Protein AF-A0A2A3GPZ2-F1 (afdb_monomer)

Solvent-accessible surface area (backbone atoms only — not comparable to full-atom values): 14505 Å² total; per-residue (Å²): 108,50,67,60,51,36,60,74,68,68,54,64,93,79,60,71,65,46,71,64,45,52,46,52,54,42,47,30,33,29,71,47,76,40,101,43,60,88,90,50,93,52,50,76,50,77,40,78,65,40,45,61,47,39,71,74,38,51,66,61,44,49,49,56,51,24,48,49,41,49,25,33,58,55,5,51,80,70,75,32,44,56,48,77,46,71,43,56,86,75,82,82,69,69,61,42,60,84,37,79,72,86,85,75,68,90,78,66,68,60,77,72,72,86,42,72,47,42,62,69,27,39,38,36,38,35,41,28,36,76,33,41,73,70,57,46,52,50,49,56,63,57,44,63,81,66,44,52,78,65,48,55,76,37,37,47,69,48,75,54,77,82,38,74,51,51,70,68,60,44,53,56,49,60,72,73,44,96,61,78,78,64,88,85,43,45,51,33,35,37,42,33,41,38,34,26,43,51,38,54,53,60,51,52,53,50,52,54,50,55,33,52,78,68,69,51,84,63,79,44,79,45,80,48,78,26,59,60,95,40,69,66,28,56,58,57,47,66,77,35,76,89,65,52,61,87,82,79,113

Sequence (249 aa):
MHTAFAKAMSFPSYFGRNLDAFNDVHSDVARFDYGSDPASSGTVLAIAGYDTLARMDRRTAGIVLDIFAVHARLAALYAHRMLCLVESTVTDYPAVGGRPVYFGSVWDLGPDPPAPFHDEDGVENVLQIYADEATASKYVAALHPVLPDTLAAFGRWQILNLVLASECTAALYAKHRPKSPPPGTRLWEIFIGLQGSGDRTVLGDQLVHVLSDAAMHFDQLITRFYTAGTEERTQALSHYPNLRNPDDR

Mean predicted aligned error: 14.85 Å

Secondary structure (DSSP, 8-state):
-HHHHHHHTT--TT--SSHHHHHHHHHHHHHTSSS--TTSS-EEEEES-THHHHHH-HHHHHHHHHHHHHHHHHHGGGT--EEEEE--S---PPPBTTBPPP---SS---SS---EE-TTSEEEEEEEEEE-HHHHHHHHHHHHHHSHHHHTTTEEEEEPPPEEPPHHHHHHHHHH-SSPPPTT-EEEEEEEEEEE-EEHHHHHHHHHHHHHHTT---SEEEEEEE-TT-HHHHHHHHT-GGGS-TT--

pLDDT: mean 82.37, std 11.85, range [40.56, 94.06]

Radius of gyration: 25.13 Å; Cα contacts (8 Å, |Δi|>4): 331; chains: 1; bounding box: 52×34×75 Å

Structure (mmCIF, N/CA/C/O backbone):
data_AF-A0A2A3GPZ2-F1
#
_entry.id   AF-A0A2A3GPZ2-F1
#
loop_
_atom_site.group_PDB
_atom_site.id
_atom_site.type_symbol
_atom_site.label_atom_id
_atom_site.label_alt_id
_atom_site.label_comp_id
_atom_site.label_asym_id
_atom_site.label_entity_id
_atom_site.label_seq_id
_atom_site.pdbx_PDB_ins_code
_atom_site.Cartn_x
_atom_site.Cartn_y
_atom_site.Cartn_z
_atom_site.occupancy
_atom_site.B_iso_or_equiv
_atom_site.auth_seq_id
_atom_site.auth_comp_id
_atom_site.auth_asym_id
_atom_site.auth_atom_id
_atom_site.pdbx_PDB_model_num
ATOM 1 N N . MET A 1 1 ? 18.496 -11.513 -28.629 1.00 52.06 1 MET A N 1
ATOM 2 C CA . MET A 1 1 ? 18.058 -10.336 -27.850 1.00 52.06 1 MET A CA 1
ATOM 3 C C . MET A 1 1 ? 16.650 -9.886 -28.250 1.00 52.06 1 MET A C 1
ATOM 5 O O . MET A 1 1 ? 15.735 -10.143 -27.482 1.00 52.06 1 MET A O 1
ATOM 9 N N . HIS A 1 2 ? 16.433 -9.327 -29.449 1.00 51.97 2 HIS A N 1
ATOM 10 C CA . HIS A 1 2 ? 15.115 -8.816 -29.873 1.00 51.97 2 HIS A CA 1
ATOM 11 C C . HIS A 1 2 ? 13.969 -9.844 -29.816 1.00 51.97 2 HIS A C 1
ATOM 13 O O . HIS A 1 2 ? 12.849 -9.478 -29.497 1.00 51.97 2 HIS A O 1
ATOM 19 N N . THR A 1 3 ? 14.238 -11.137 -30.030 1.00 52.38 3 THR A N 1
ATOM 20 C CA . THR A 1 3 ? 13.230 -12.209 -29.898 1.00 52.38 3 THR A CA 1
ATOM 21 C C . THR A 1 3 ? 12.804 -12.473 -28.449 1.00 52.38 3 THR A C 1
ATOM 23 O O . THR A 1 3 ? 11.637 -12.746 -28.198 1.00 52.38 3 THR A O 1
ATOM 26 N N . ALA A 1 4 ? 13.735 -12.398 -27.490 1.00 53.88 4 ALA A N 1
ATOM 27 C CA . ALA A 1 4 ? 13.429 -12.588 -26.070 1.00 53.88 4 ALA A CA 1
ATOM 28 C C . ALA A 1 4 ? 12.677 -11.374 -25.510 1.00 53.88 4 ALA A C 1
ATOM 30 O O . ALA A 1 4 ? 11.714 -11.535 -24.771 1.00 53.88 4 ALA A O 1
ATOM 31 N N . PHE A 1 5 ? 13.067 -10.176 -25.953 1.00 53.94 5 PHE A N 1
ATOM 32 C CA . PHE A 1 5 ? 12.413 -8.920 -25.600 1.00 53.94 5 PHE A CA 1
ATOM 33 C C . PHE A 1 5 ? 10.997 -8.817 -26.195 1.00 53.94 5 PHE A C 1
ATOM 35 O O . PHE A 1 5 ? 10.046 -8.565 -25.467 1.00 53.94 5 PHE A O 1
ATOM 42 N N . ALA A 1 6 ? 10.822 -9.127 -27.486 1.00 56.09 6 ALA A N 1
ATOM 43 C CA . ALA A 1 6 ? 9.505 -9.162 -28.131 1.00 56.09 6 ALA A CA 1
ATOM 44 C C . ALA A 1 6 ? 8.561 -10.193 -27.495 1.00 56.09 6 ALA A C 1
ATOM 46 O O . ALA A 1 6 ? 7.370 -9.936 -27.353 1.00 56.09 6 ALA A O 1
ATOM 47 N N . LYS A 1 7 ? 9.099 -11.344 -27.069 1.00 55.25 7 LYS A N 1
ATOM 48 C CA . LYS A 1 7 ? 8.337 -12.373 -26.354 1.00 55.25 7 LYS A CA 1
ATOM 49 C C . LYS A 1 7 ? 7.940 -11.924 -24.942 1.00 55.25 7 LYS A C 1
ATOM 51 O O . LYS A 1 7 ? 6.815 -12.188 -24.541 1.00 55.25 7 LYS A O 1
ATOM 56 N N . ALA A 1 8 ? 8.832 -11.251 -24.211 1.00 52.84 8 ALA A N 1
ATOM 57 C CA . ALA A 1 8 ? 8.538 -10.705 -22.883 1.00 52.84 8 ALA A CA 1
ATOM 58 C C . ALA A 1 8 ? 7.494 -9.574 -22.935 1.00 52.84 8 ALA A C 1
ATOM 60 O O . ALA A 1 8 ? 6.660 -9.466 -22.044 1.00 52.84 8 ALA A O 1
ATOM 61 N N . MET A 1 9 ? 7.501 -8.786 -24.013 1.00 52.09 9 MET A N 1
ATOM 62 C CA . MET A 1 9 ? 6.587 -7.661 -24.238 1.00 52.09 9 MET A CA 1
ATOM 63 C C . MET A 1 9 ? 5.293 -8.034 -24.983 1.00 52.09 9 MET A C 1
ATOM 65 O O . MET A 1 9 ? 4.498 -7.156 -25.298 1.00 52.09 9 MET A O 1
ATOM 69 N N . SER A 1 10 ? 5.074 -9.321 -25.284 1.00 53.22 10 SER A N 1
ATOM 70 C CA . SER A 1 10 ? 3.924 -9.818 -26.064 1.00 53.22 10 SER A CA 1
ATOM 71 C C . SER A 1 10 ? 3.715 -9.113 -27.414 1.00 53.22 10 SER A C 1
ATOM 73 O O . SER A 1 10 ? 2.583 -8.951 -27.864 1.00 53.22 10 SER A O 1
ATOM 75 N N . PHE A 1 11 ? 4.796 -8.696 -28.076 1.00 57.81 11 PHE A N 1
ATOM 76 C CA . PHE A 1 11 ? 4.699 -7.993 -29.354 1.00 57.81 11 PHE A CA 1
ATOM 77 C C . PHE A 1 11 ? 4.199 -8.905 -30.487 1.00 57.81 11 PHE A C 1
ATOM 79 O O . PHE A 1 11 ? 4.439 -10.119 -30.457 1.00 57.81 11 PHE A O 1
ATOM 86 N N . PRO A 1 12 ? 3.532 -8.341 -31.514 1.00 52.91 12 PRO A N 1
ATOM 87 C CA . PRO A 1 12 ? 2.968 -9.111 -32.614 1.00 52.91 12 PRO A CA 1
ATOM 88 C C . PRO A 1 12 ? 4.031 -9.910 -33.372 1.00 52.91 12 PRO A C 1
ATOM 90 O O . PRO A 1 12 ? 5.197 -9.522 -33.452 1.00 52.91 12 PRO A O 1
ATOM 93 N N . SER A 1 13 ? 3.623 -11.009 -34.010 1.00 50.50 13 SER A N 1
ATOM 94 C CA . SER A 1 13 ? 4.527 -11.896 -34.760 1.00 50.50 13 SER A CA 1
ATOM 95 C C . SER A 1 13 ? 5.249 -11.218 -35.935 1.00 50.50 13 SER A C 1
ATOM 97 O O . SER A 1 13 ? 6.281 -11.725 -36.374 1.00 50.50 13 SER A O 1
ATOM 99 N N . TYR A 1 14 ? 4.753 -10.065 -36.405 1.00 53.50 14 TYR A N 1
ATOM 100 C CA . TYR A 1 14 ? 5.379 -9.227 -37.435 1.00 53.50 14 TYR A CA 1
ATOM 101 C C . TYR A 1 14 ? 6.451 -8.258 -36.902 1.00 53.50 14 TYR A C 1
ATOM 103 O O . TYR A 1 14 ? 6.991 -7.468 -37.674 1.00 53.50 14 TYR A O 1
ATOM 111 N N . PHE A 1 15 ? 6.793 -8.303 -35.609 1.00 52.38 15 PHE A N 1
ATOM 112 C CA . PHE A 1 15 ? 7.860 -7.486 -35.029 1.00 52.38 15 PHE A CA 1
ATOM 113 C C . PHE A 1 15 ? 9.189 -7.717 -35.768 1.00 52.38 15 PHE A C 1
ATOM 115 O O . PHE A 1 15 ? 9.771 -8.801 -35.691 1.00 52.38 15 PHE A O 1
ATOM 122 N N . GLY A 1 16 ? 9.693 -6.683 -36.452 1.00 56.03 16 GLY A N 1
ATOM 123 C CA . GLY A 1 16 ? 10.877 -6.718 -37.328 1.00 56.03 16 GLY A CA 1
ATOM 124 C C . GLY A 1 16 ? 12.217 -7.021 -36.643 1.00 56.03 16 GLY A C 1
ATOM 125 O O . GLY A 1 16 ? 13.257 -7.011 -37.296 1.00 56.03 16 GLY A O 1
ATOM 126 N N . ARG A 1 17 ? 12.208 -7.325 -35.336 1.00 63.19 17 ARG A N 1
ATOM 127 C CA . ARG A 1 17 ? 13.370 -7.719 -34.516 1.00 63.19 17 ARG A CA 1
ATOM 128 C C . ARG A 1 17 ? 14.558 -6.750 -34.614 1.00 63.19 17 ARG A C 1
ATOM 130 O O . ARG A 1 17 ? 15.703 -7.182 -34.502 1.00 63.19 17 ARG A O 1
ATOM 137 N N . ASN A 1 18 ? 14.280 -5.464 -34.791 1.00 69.00 18 ASN A N 1
ATOM 138 C CA . ASN A 1 18 ? 15.261 -4.383 -34.839 1.00 69.00 18 ASN A CA 1
ATOM 139 C C . ASN A 1 18 ? 14.771 -3.186 -33.994 1.00 69.00 18 ASN A C 1
ATOM 141 O O . ASN A 1 18 ? 13.675 -3.225 -33.430 1.00 69.00 18 ASN A O 1
ATOM 145 N N . LEU A 1 19 ? 15.608 -2.154 -33.854 1.00 70.75 19 LEU A N 1
ATOM 146 C CA . LEU A 1 19 ? 15.291 -0.964 -33.052 1.00 70.75 19 LEU A CA 1
ATOM 147 C C . LEU A 1 19 ? 14.191 -0.094 -33.676 1.00 70.75 19 LEU A C 1
ATOM 149 O O . LEU A 1 19 ? 13.435 0.524 -32.934 1.00 70.75 19 LEU A O 1
ATOM 153 N N . ASP A 1 20 ? 14.045 -0.106 -35.001 1.00 72.06 20 ASP A N 1
ATOM 154 C CA . ASP A 1 20 ? 12.986 0.637 -35.694 1.00 72.06 20 ASP A CA 1
ATOM 155 C C . ASP A 1 20 ? 11.606 0.043 -35.381 1.00 72.06 20 ASP A C 1
ATOM 157 O O . ASP A 1 20 ? 10.691 0.755 -34.987 1.00 72.06 20 ASP A O 1
ATOM 161 N N . ALA A 1 21 ? 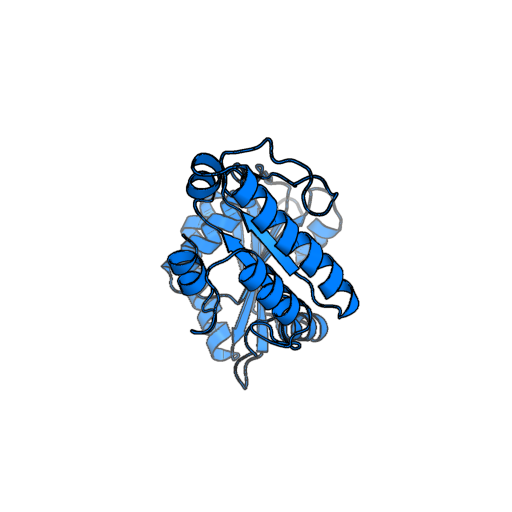11.484 -1.286 -35.404 1.00 70.69 21 ALA A N 1
ATOM 162 C CA . ALA A 1 21 ? 10.266 -1.983 -35.003 1.00 70.69 21 ALA A CA 1
ATOM 163 C C . ALA A 1 21 ? 9.932 -1.763 -33.517 1.00 70.69 21 ALA A C 1
ATOM 165 O O . ALA A 1 21 ? 8.764 -1.735 -33.139 1.00 70.69 21 ALA A O 1
ATOM 166 N N . PHE A 1 22 ? 10.949 -1.618 -32.661 1.00 74.12 22 PHE A N 1
ATOM 167 C CA . PHE A 1 22 ? 10.746 -1.256 -31.258 1.00 74.12 22 PHE A CA 1
ATOM 168 C C . PHE A 1 22 ? 10.219 0.177 -31.113 1.00 74.12 22 PHE A C 1
ATOM 170 O O . PHE A 1 22 ? 9.287 0.414 -30.345 1.00 74.12 22 PHE A O 1
ATOM 177 N N . ASN A 1 23 ? 10.777 1.110 -31.883 1.00 81.12 23 ASN A N 1
ATOM 178 C CA . ASN A 1 23 ? 10.330 2.494 -31.937 1.00 81.12 23 ASN A CA 1
ATOM 179 C C . ASN A 1 23 ? 8.880 2.621 -32.427 1.00 81.12 23 ASN A C 1
ATOM 181 O O . ASN A 1 23 ? 8.098 3.336 -31.806 1.00 81.12 23 ASN A O 1
ATOM 185 N N . ASP A 1 24 ? 8.504 1.893 -33.476 1.00 79.81 24 ASP A N 1
ATOM 186 C CA . ASP A 1 24 ? 7.147 1.937 -34.030 1.00 79.81 24 ASP A CA 1
ATOM 187 C C . ASP A 1 24 ? 6.112 1.419 -33.025 1.00 79.81 24 ASP A C 1
ATOM 189 O O . ASP A 1 24 ? 5.152 2.117 -32.703 1.00 79.81 24 ASP A O 1
ATOM 193 N N . VAL A 1 25 ? 6.361 0.251 -32.422 1.00 78.31 25 VAL A N 1
ATOM 194 C CA . VAL A 1 25 ? 5.432 -0.336 -31.442 1.00 78.31 25 VAL A CA 1
ATOM 195 C C . VAL A 1 25 ? 5.263 0.555 -30.210 1.00 78.31 25 VAL A C 1
ATOM 197 O O . VAL A 1 25 ? 4.169 0.643 -29.657 1.00 78.31 25 VAL A O 1
ATOM 200 N N . HIS A 1 26 ? 6.315 1.238 -29.752 1.00 79.56 26 HIS A N 1
ATOM 201 C CA . HIS A 1 26 ? 6.177 2.188 -28.645 1.00 79.56 26 HIS A CA 1
ATOM 202 C C . HIS A 1 26 ? 5.447 3.477 -29.029 1.00 79.56 26 HIS A C 1
ATOM 204 O O . HIS A 1 26 ? 4.807 4.069 -28.158 1.00 79.56 26 HIS A O 1
ATOM 210 N N . SER A 1 27 ? 5.457 3.870 -30.304 1.00 82.94 27 SER A N 1
ATOM 211 C CA . SER A 1 27 ? 4.591 4.944 -30.793 1.00 82.94 27 SER A CA 1
ATOM 212 C C . SER A 1 27 ? 3.114 4.549 -30.722 1.00 82.94 27 SER A C 1
ATOM 214 O O . SER A 1 27 ? 2.296 5.339 -30.248 1.00 82.94 27 SER A O 1
ATOM 216 N N . ASP A 1 28 ? 2.790 3.311 -31.101 1.00 82.69 28 ASP A N 1
ATOM 217 C CA . ASP A 1 28 ? 1.421 2.788 -31.039 1.00 82.69 28 ASP A CA 1
ATOM 218 C C . ASP A 1 28 ? 0.936 2.662 -29.584 1.00 82.69 28 ASP A C 1
ATOM 220 O O . ASP A 1 28 ? -0.169 3.092 -29.246 1.00 82.69 28 ASP A O 1
ATOM 224 N N . VAL A 1 29 ? 1.797 2.167 -28.685 1.00 83.31 29 VAL A N 1
ATOM 225 C CA . VAL A 1 29 ? 1.524 2.136 -27.235 1.00 83.31 29 VAL A CA 1
ATOM 226 C C . VAL A 1 29 ? 1.290 3.541 -26.689 1.00 83.31 29 VAL A C 1
ATOM 228 O O . VAL A 1 29 ? 0.353 3.749 -25.915 1.00 83.31 29 VAL A O 1
ATOM 231 N N . ALA A 1 30 ? 2.097 4.526 -27.089 1.00 84.12 30 ALA A N 1
ATOM 232 C CA . ALA A 1 30 ? 1.938 5.906 -26.638 1.00 84.12 30 ALA A CA 1
ATOM 233 C C . ALA A 1 30 ? 0.579 6.508 -27.029 1.00 84.12 30 ALA A C 1
ATOM 235 O O . ALA A 1 30 ? 0.025 7.289 -26.253 1.00 84.12 30 ALA A O 1
ATOM 236 N N . ARG A 1 31 ? 0.035 6.121 -28.187 1.00 83.62 31 ARG A N 1
ATOM 237 C CA . ARG A 1 31 ? -1.236 6.620 -28.738 1.00 83.62 31 ARG 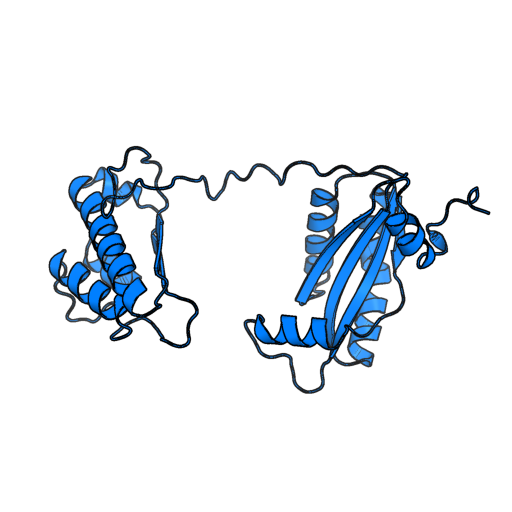A CA 1
ATOM 238 C C . ARG A 1 31 ? -2.480 5.840 -28.313 1.00 83.62 31 ARG A C 1
ATOM 240 O O . ARG A 1 31 ? -3.576 6.284 -28.635 1.00 83.62 31 ARG A O 1
ATOM 247 N N . PHE A 1 32 ? -2.319 4.737 -27.580 1.00 80.50 32 PHE A N 1
ATOM 248 C CA . PHE A 1 32 ? -3.372 3.740 -27.326 1.00 80.50 32 PHE A CA 1
ATOM 249 C C . PHE A 1 32 ? -3.823 2.949 -28.561 1.00 80.50 32 PHE A C 1
ATOM 251 O O . PHE A 1 32 ? -4.877 2.315 -28.541 1.00 80.50 32 PHE A O 1
ATOM 258 N N . ASP A 1 33 ? -3.017 2.936 -29.622 1.00 79.56 33 ASP A N 1
ATOM 259 C CA . ASP A 1 33 ? -3.318 2.177 -30.837 1.00 79.56 33 ASP A CA 1
ATOM 260 C C . ASP A 1 33 ? -3.048 0.672 -30.635 1.00 79.56 33 ASP A C 1
ATOM 262 O O . ASP A 1 33 ? -3.666 -0.177 -31.282 1.00 79.56 33 ASP A O 1
ATOM 266 N N . TYR A 1 34 ? -2.142 0.319 -29.713 1.00 74.44 34 TYR A N 1
ATOM 267 C CA . TYR A 1 34 ? -1.785 -1.068 -29.411 1.00 74.44 34 TYR A CA 1
ATOM 268 C C . TYR A 1 34 ? -1.169 -1.227 -28.013 1.00 74.44 34 TYR A C 1
ATOM 270 O O . TYR A 1 34 ? -0.333 -0.433 -27.607 1.00 74.44 34 TYR A O 1
ATOM 278 N N . GLY A 1 35 ? -1.511 -2.295 -27.283 1.00 70.56 35 GLY A N 1
ATOM 279 C CA . GLY A 1 35 ? -0.807 -2.686 -26.047 1.00 70.56 35 GLY A CA 1
ATOM 280 C C . GLY A 1 35 ? -1.038 -1.796 -24.814 1.00 70.56 35 GLY A C 1
ATOM 281 O O . GLY A 1 35 ? -0.469 -2.079 -23.762 1.00 70.56 35 GLY A O 1
ATOM 282 N N . SER A 1 36 ? -1.879 -0.766 -24.914 1.00 76.25 36 SER A N 1
ATOM 283 C CA . SER A 1 36 ? -2.307 0.099 -23.809 1.00 76.25 36 SER A CA 1
ATOM 284 C C . SER A 1 36 ? -3.810 0.393 -23.908 1.00 76.25 36 SER A C 1
ATOM 286 O O . SER A 1 36 ? -4.373 0.449 -24.998 1.00 76.25 36 SER A O 1
ATOM 288 N N . ASP A 1 37 ? -4.473 0.542 -22.759 1.00 77.62 37 ASP A N 1
ATOM 289 C CA . ASP A 1 37 ? -5.916 0.807 -22.661 1.00 77.62 37 ASP A CA 1
ATOM 290 C C . ASP A 1 37 ? -6.154 2.261 -22.204 1.00 77.62 37 ASP A C 1
ATOM 292 O O . ASP A 1 37 ? -5.649 2.632 -21.134 1.00 77.62 37 ASP A O 1
ATOM 296 N N . PRO A 1 38 ? -6.928 3.080 -22.950 1.00 82.00 38 PRO A N 1
ATOM 297 C CA . PRO A 1 38 ? -7.314 4.432 -22.537 1.00 82.00 38 PRO A CA 1
ATOM 298 C C . PRO A 1 38 ? -8.028 4.508 -21.180 1.00 82.00 38 PRO A C 1
ATOM 300 O O . PRO A 1 38 ? -8.011 5.559 -20.542 1.00 82.00 38 PRO A O 1
ATOM 303 N N . ALA A 1 39 ? -8.668 3.422 -20.732 1.00 80.25 39 ALA A N 1
ATOM 304 C CA . ALA A 1 39 ? -9.311 3.347 -19.420 1.00 80.25 39 ALA A CA 1
ATOM 305 C C . ALA A 1 39 ? -8.321 3.072 -18.270 1.00 80.25 39 ALA A C 1
ATOM 307 O O . ALA A 1 39 ? -8.685 3.185 -17.096 1.00 80.25 39 ALA A O 1
ATOM 308 N N . SER A 1 40 ? -7.073 2.714 -18.581 1.00 77.94 40 SER A N 1
ATOM 309 C CA . SER A 1 40 ? -6.033 2.465 -17.585 1.00 77.94 40 SER A CA 1
ATOM 310 C C . SER A 1 40 ? -5.425 3.771 -17.054 1.00 77.94 40 SER A C 1
ATOM 312 O O . SER A 1 40 ? -5.490 4.826 -17.681 1.00 77.94 40 SER A O 1
ATOM 314 N N . SER A 1 41 ? -4.783 3.715 -15.883 1.00 82.94 41 SER A N 1
ATOM 315 C CA . SER A 1 41 ? -4.101 4.891 -15.311 1.00 82.94 41 SER A CA 1
ATOM 316 C C . SER A 1 41 ? -2.804 5.273 -16.046 1.00 82.94 41 SER A C 1
ATOM 318 O O . SER A 1 41 ? -2.259 6.353 -15.796 1.00 82.94 41 SER A O 1
ATOM 320 N N . GLY A 1 42 ? -2.297 4.398 -16.920 1.00 86.25 42 GLY A N 1
ATOM 321 C CA . GLY A 1 42 ? -1.038 4.556 -17.642 1.00 86.25 42 GLY A CA 1
ATOM 322 C C . GLY A 1 42 ? -0.356 3.219 -17.946 1.00 86.25 42 GLY A C 1
ATOM 323 O O . GLY A 1 42 ? -0.804 2.166 -17.495 1.00 86.25 42 GLY A O 1
ATOM 324 N N . THR A 1 43 ? 0.761 3.276 -18.671 1.00 87.69 43 THR A N 1
ATOM 325 C CA . THR A 1 43 ? 1.572 2.105 -19.043 1.00 87.69 43 THR A CA 1
ATOM 326 C C . THR A 1 43 ? 2.912 2.113 -18.313 1.00 87.69 43 THR A C 1
ATOM 328 O O . THR A 1 43 ? 3.610 3.128 -18.284 1.00 87.69 43 THR A O 1
ATOM 331 N N . VAL A 1 44 ? 3.312 0.967 -17.757 1.00 87.81 44 VAL A N 1
ATOM 332 C CA . VAL A 1 44 ? 4.621 0.790 -17.111 1.00 87.81 44 VAL A CA 1
ATOM 333 C C . VAL A 1 44 ? 5.429 -0.280 -17.841 1.00 87.81 44 VAL A C 1
ATOM 335 O O . VAL A 1 44 ? 4.951 -1.397 -18.024 1.00 87.81 44 VAL A O 1
ATOM 338 N N . LEU A 1 45 ? 6.666 0.047 -18.221 1.00 86.44 45 LEU A N 1
ATOM 339 C CA . LEU A 1 45 ? 7.660 -0.904 -18.719 1.00 86.44 45 LEU A CA 1
ATOM 340 C C . LEU A 1 45 ? 8.695 -1.182 -17.628 1.00 86.44 45 LEU A C 1
ATOM 342 O O . LEU A 1 45 ? 9.551 -0.342 -17.364 1.00 86.44 45 LEU A O 1
ATOM 346 N N . ALA A 1 46 ? 8.635 -2.364 -17.018 1.00 85.56 46 ALA A N 1
ATOM 347 C CA . ALA A 1 46 ? 9.634 -2.827 -16.060 1.00 85.56 46 ALA A CA 1
ATOM 348 C C . ALA A 1 46 ? 10.598 -3.822 -16.727 1.00 85.56 46 ALA A C 1
ATOM 350 O O . ALA A 1 46 ? 10.160 -4.846 -17.254 1.00 85.56 46 ALA A O 1
ATOM 351 N N . ILE A 1 47 ? 11.902 -3.532 -16.704 1.00 83.94 47 ILE A N 1
ATOM 352 C CA . ILE A 1 47 ? 12.943 -4.396 -17.275 1.00 83.94 47 ILE A CA 1
ATOM 353 C C . ILE A 1 47 ? 13.892 -4.855 -16.167 1.00 83.94 47 ILE A C 1
ATOM 355 O O . ILE A 1 47 ? 14.659 -4.060 -15.625 1.00 83.94 47 ILE A O 1
ATOM 359 N N . ALA A 1 48 ? 13.850 -6.150 -15.859 1.00 81.88 48 ALA A N 1
ATOM 360 C CA . ALA A 1 48 ? 14.769 -6.795 -14.925 1.00 81.88 48 ALA A CA 1
ATOM 361 C C . ALA A 1 48 ? 16.101 -7.170 -15.603 1.00 81.88 48 ALA A C 1
ATOM 363 O O . ALA A 1 48 ? 16.136 -7.455 -16.807 1.00 81.88 48 ALA A O 1
ATOM 364 N N . GLY A 1 49 ? 17.192 -7.205 -14.833 1.00 80.62 49 GLY A N 1
ATOM 365 C CA . GLY A 1 49 ? 18.508 -7.667 -15.299 1.00 80.62 49 GLY A CA 1
ATOM 366 C C . GLY A 1 49 ? 19.094 -6.888 -16.489 1.00 80.62 49 GLY A C 1
ATOM 367 O O . GLY A 1 49 ? 19.783 -7.476 -17.339 1.00 80.62 49 GLY A O 1
ATOM 368 N N . TYR A 1 50 ? 18.832 -5.579 -16.569 1.00 87.00 50 TYR A N 1
ATOM 369 C CA . TYR A 1 50 ? 19.209 -4.731 -17.706 1.00 87.00 50 TYR A CA 1
ATOM 370 C C . TYR A 1 50 ? 20.722 -4.640 -17.927 1.00 87.00 50 TYR A C 1
ATOM 372 O O . TYR A 1 50 ? 21.185 -4.445 -19.053 1.00 87.00 50 TYR A O 1
ATOM 380 N N . ASP A 1 51 ? 21.500 -4.914 -16.880 1.00 83.88 51 ASP A N 1
ATOM 381 C CA . ASP A 1 51 ? 22.956 -5.061 -16.928 1.00 83.88 51 ASP A CA 1
ATOM 382 C C . ASP A 1 51 ? 23.436 -6.063 -17.975 1.00 83.88 51 ASP A C 1
ATOM 384 O O . ASP A 1 51 ? 24.548 -5.953 -18.490 1.00 83.88 51 ASP A O 1
ATOM 388 N N . THR A 1 52 ? 22.626 -7.070 -18.303 1.00 82.38 52 THR A N 1
ATOM 389 C CA . THR A 1 52 ? 22.964 -8.019 -19.368 1.00 82.38 52 THR A CA 1
ATOM 390 C C . THR A 1 52 ? 23.053 -7.302 -20.711 1.00 82.38 52 THR A C 1
ATOM 392 O O . THR A 1 52 ? 24.032 -7.476 -21.432 1.00 82.38 52 THR A O 1
ATOM 395 N N . LEU A 1 53 ? 22.080 -6.442 -21.022 1.00 79.88 53 LEU A N 1
ATOM 396 C CA . LEU A 1 53 ? 22.094 -5.651 -22.247 1.00 79.88 53 LEU A CA 1
ATOM 397 C C . LEU A 1 53 ? 23.168 -4.562 -22.192 1.00 79.88 53 LEU A C 1
ATOM 399 O O . LEU A 1 53 ? 23.937 -4.423 -23.140 1.00 79.88 53 LEU A O 1
ATOM 403 N N . ALA A 1 54 ? 23.259 -3.836 -21.078 1.00 84.75 54 ALA A N 1
ATOM 404 C CA . ALA A 1 54 ? 24.221 -2.751 -20.919 1.00 84.75 54 ALA A CA 1
ATOM 405 C C . ALA A 1 54 ? 25.681 -3.223 -21.042 1.00 84.75 54 ALA A C 1
ATOM 407 O O . ALA A 1 54 ? 26.504 -2.510 -21.615 1.00 84.75 54 ALA A O 1
ATOM 408 N N . ARG A 1 55 ? 25.998 -4.438 -20.566 1.00 83.25 55 ARG A N 1
ATOM 409 C CA . ARG A 1 55 ? 27.327 -5.055 -20.731 1.00 83.25 55 ARG A CA 1
ATOM 410 C C . ARG A 1 55 ? 27.587 -5.567 -22.145 1.00 83.25 55 ARG A C 1
ATOM 412 O O . ARG A 1 55 ? 28.728 -5.524 -22.589 1.00 83.25 55 ARG A O 1
ATOM 419 N N . MET A 1 56 ? 26.563 -6.076 -22.832 1.00 80.62 56 MET A N 1
ATOM 420 C CA . MET A 1 56 ? 26.705 -6.568 -24.206 1.00 80.62 56 MET A CA 1
ATOM 421 C C . MET A 1 56 ? 26.889 -5.421 -25.203 1.00 80.62 56 MET A C 1
ATOM 423 O O . MET A 1 56 ? 27.778 -5.482 -26.048 1.00 80.62 56 MET A O 1
ATOM 427 N N . ASP A 1 57 ? 26.046 -4.392 -25.110 1.00 81.06 57 ASP A N 1
ATOM 428 C CA . ASP A 1 57 ? 26.118 -3.193 -25.940 1.00 81.06 57 ASP A CA 1
ATOM 429 C C . ASP A 1 57 ? 25.471 -1.998 -25.224 1.00 81.06 57 ASP A C 1
ATOM 431 O O . ASP A 1 57 ? 24.252 -1.792 -25.243 1.00 81.06 57 ASP A O 1
ATOM 435 N N . ARG A 1 58 ? 26.328 -1.163 -24.631 1.00 82.69 58 ARG A N 1
ATOM 436 C CA . ARG A 1 58 ? 25.928 0.043 -23.898 1.00 82.69 58 ARG A CA 1
ATOM 437 C C . ARG A 1 58 ? 25.208 1.065 -24.779 1.00 82.69 58 ARG A C 1
ATOM 439 O O . ARG A 1 58 ? 24.333 1.778 -24.291 1.00 82.69 58 ARG A O 1
ATOM 446 N N . ARG A 1 59 ? 25.541 1.138 -26.072 1.00 83.62 59 ARG A N 1
ATOM 447 C CA . ARG A 1 59 ? 24.894 2.073 -27.001 1.00 83.62 59 ARG A CA 1
ATOM 448 C C . ARG A 1 59 ? 23.458 1.640 -27.266 1.00 83.62 59 ARG A C 1
ATOM 450 O O . ARG A 1 59 ? 22.552 2.460 -27.152 1.00 83.62 59 ARG A O 1
ATOM 457 N N . THR A 1 60 ? 23.249 0.363 -27.571 1.00 82.12 60 THR A N 1
ATOM 458 C CA . THR A 1 60 ? 21.902 -0.187 -27.774 1.00 82.12 60 THR A CA 1
ATOM 459 C C . THR A 1 60 ? 21.061 -0.086 -26.502 1.00 82.12 60 THR A C 1
ATOM 461 O O . THR A 1 60 ? 19.896 0.300 -26.581 1.00 82.12 60 THR A O 1
ATOM 464 N N . ALA A 1 61 ? 21.651 -0.334 -25.328 1.00 84.44 61 ALA A N 1
ATOM 465 C CA . ALA A 1 61 ? 20.980 -0.121 -24.046 1.00 84.44 61 ALA A CA 1
ATOM 466 C C . ALA A 1 61 ? 20.517 1.338 -23.866 1.00 84.44 61 ALA A C 1
ATOM 468 O O . ALA A 1 61 ? 19.392 1.580 -23.439 1.00 84.44 61 ALA A O 1
ATOM 469 N N . GLY A 1 62 ? 21.349 2.317 -24.228 1.00 86.62 62 GLY A N 1
ATOM 470 C CA . GLY A 1 62 ? 20.953 3.727 -24.199 1.00 86.62 62 GLY A CA 1
ATOM 471 C C . GLY A 1 62 ? 19.803 4.034 -25.161 1.00 86.62 62 GLY A C 1
ATOM 472 O O . GLY A 1 62 ? 18.824 4.657 -24.763 1.00 86.62 62 GLY A O 1
ATOM 473 N N . ILE A 1 63 ? 19.883 3.541 -26.402 1.00 86.19 63 ILE A N 1
ATOM 474 C CA . ILE A 1 63 ? 18.868 3.787 -27.441 1.00 86.19 63 ILE A CA 1
ATOM 475 C C . ILE A 1 63 ? 17.498 3.222 -27.043 1.00 86.19 63 ILE A C 1
ATOM 477 O O . ILE A 1 63 ? 16.484 3.868 -27.281 1.00 86.19 63 ILE A O 1
ATOM 481 N N . VAL A 1 64 ? 17.444 2.046 -26.411 1.00 86.38 64 VAL A N 1
ATOM 482 C CA . VAL A 1 64 ? 16.178 1.460 -25.936 1.00 86.38 64 VAL A CA 1
ATOM 483 C C . VAL A 1 64 ? 15.487 2.372 -24.916 1.00 86.38 64 VAL A C 1
ATOM 485 O O . VAL A 1 64 ? 14.283 2.609 -25.025 1.00 86.38 64 VAL A O 1
ATOM 488 N N . LEU A 1 65 ? 16.239 2.926 -23.960 1.00 90.12 65 LEU A N 1
ATOM 489 C CA . LEU A 1 65 ? 15.685 3.871 -22.987 1.00 90.12 65 LEU A CA 1
ATOM 490 C C . LEU A 1 65 ? 15.270 5.184 -23.660 1.00 90.12 65 LEU A C 1
ATOM 492 O O . LEU A 1 65 ? 14.231 5.750 -23.320 1.00 90.12 65 LEU A O 1
ATOM 496 N N . ASP A 1 66 ? 16.060 5.654 -24.627 1.00 90.12 66 ASP A N 1
ATOM 497 C CA . ASP A 1 66 ? 15.808 6.904 -25.349 1.00 90.12 66 ASP A CA 1
ATOM 498 C C . ASP A 1 66 ? 14.515 6.832 -26.168 1.00 90.12 66 ASP A C 1
ATOM 500 O O . ASP A 1 66 ? 13.661 7.712 -26.058 1.00 90.12 66 ASP A O 1
ATOM 504 N N . ILE A 1 67 ? 14.311 5.724 -26.886 1.00 88.81 67 ILE A N 1
ATOM 505 C CA . ILE A 1 67 ? 13.071 5.431 -27.614 1.00 88.81 67 ILE A CA 1
ATOM 506 C C . ILE A 1 67 ? 11.868 5.471 -26.665 1.00 88.81 67 ILE A C 1
ATOM 508 O O . ILE A 1 67 ? 10.870 6.130 -26.963 1.00 88.81 67 ILE A O 1
ATOM 512 N N . PHE A 1 68 ? 11.957 4.817 -25.500 1.00 90.56 68 PHE A N 1
ATOM 513 C CA . PHE A 1 68 ? 10.870 4.862 -24.523 1.00 90.56 68 PHE A CA 1
ATOM 514 C C . PHE A 1 68 ? 10.595 6.293 -24.048 1.00 90.56 68 PHE A C 1
ATOM 516 O O . PHE A 1 68 ? 9.442 6.714 -24.006 1.00 90.56 68 PHE A O 1
ATOM 523 N N . ALA A 1 69 ? 11.630 7.063 -23.707 1.00 91.50 69 ALA A N 1
ATOM 524 C CA . ALA A 1 69 ? 11.460 8.421 -23.194 1.00 91.50 69 ALA A CA 1
ATOM 525 C C . ALA A 1 69 ? 10.873 9.390 -24.233 1.00 91.50 69 ALA A C 1
ATOM 527 O O . ALA A 1 69 ? 10.048 10.239 -23.881 1.00 91.50 69 ALA A O 1
ATOM 528 N N . VAL A 1 70 ? 11.250 9.247 -25.508 1.00 90.81 70 VAL A N 1
ATOM 529 C CA . VAL A 1 70 ? 10.654 10.006 -26.618 1.00 90.81 70 VAL A CA 1
ATOM 530 C C . VAL A 1 70 ? 9.156 9.717 -26.715 1.00 90.81 70 VAL A C 1
ATOM 532 O O . VAL A 1 70 ? 8.351 10.652 -26.758 1.00 90.81 70 VAL A O 1
ATOM 535 N N . HIS A 1 71 ? 8.761 8.444 -26.667 1.00 90.88 71 HIS A N 1
ATOM 536 C CA . HIS A 1 71 ? 7.350 8.063 -26.754 1.00 90.88 71 HIS A CA 1
ATOM 537 C C . HIS A 1 71 ? 6.558 8.378 -25.493 1.00 90.88 71 HIS A C 1
ATOM 539 O O . HIS A 1 71 ? 5.421 8.814 -25.604 1.00 90.88 71 HIS A O 1
ATOM 545 N N . ALA A 1 72 ? 7.156 8.300 -24.306 1.00 89.88 72 ALA A N 1
ATOM 546 C CA . ALA A 1 72 ? 6.524 8.764 -23.073 1.00 89.88 72 ALA A CA 1
ATOM 547 C C . ALA A 1 72 ? 6.199 10.268 -23.130 1.00 89.88 72 ALA A C 1
ATOM 549 O O . ALA A 1 72 ? 5.171 10.719 -22.621 1.00 89.88 72 ALA A O 1
ATOM 550 N N . ARG A 1 73 ? 7.049 11.060 -23.796 1.00 88.69 73 ARG A N 1
ATOM 551 C CA . ARG A 1 73 ? 6.788 12.485 -24.026 1.00 88.69 73 ARG A CA 1
ATOM 552 C C . ARG A 1 73 ? 5.693 12.718 -25.067 1.00 88.69 73 ARG A C 1
ATOM 554 O O . ARG A 1 73 ? 4.895 13.635 -24.887 1.00 88.69 73 ARG A O 1
ATOM 561 N N . LEU A 1 74 ? 5.638 11.906 -26.123 1.00 88.31 74 LEU A N 1
ATOM 562 C CA . LEU A 1 74 ? 4.532 11.918 -27.088 1.00 88.31 74 LEU A CA 1
ATOM 563 C C . LEU A 1 74 ? 3.203 11.543 -26.408 1.00 88.31 74 LEU A C 1
ATOM 565 O O . LEU A 1 74 ? 2.209 12.242 -26.580 1.00 88.31 74 LEU A O 1
ATOM 569 N N . ALA A 1 75 ? 3.209 10.491 -25.589 1.0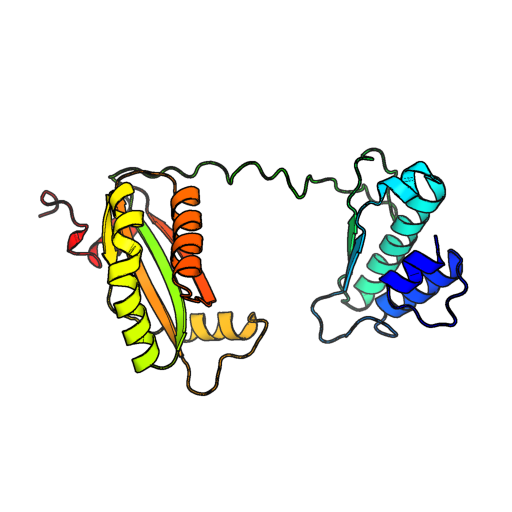0 87.88 75 ALA A N 1
ATOM 570 C CA . ALA A 1 75 ? 2.071 9.973 -24.832 1.00 87.88 75 ALA A CA 1
ATOM 571 C C . ALA A 1 75 ? 1.440 11.033 -23.916 1.00 87.88 75 ALA A C 1
ATOM 573 O O . ALA A 1 75 ? 0.218 11.100 -23.781 1.00 87.88 75 ALA A O 1
ATOM 574 N N . ALA A 1 76 ? 2.255 11.940 -23.367 1.00 87.12 76 ALA A N 1
ATOM 575 C CA . ALA A 1 76 ? 1.769 13.059 -22.566 1.00 87.12 76 ALA A CA 1
ATOM 576 C C . ALA A 1 76 ? 0.781 13.972 -23.325 1.00 87.12 76 ALA A C 1
ATOM 578 O O . ALA A 1 76 ? -0.104 14.547 -22.692 1.00 87.12 76 ALA A O 1
ATOM 57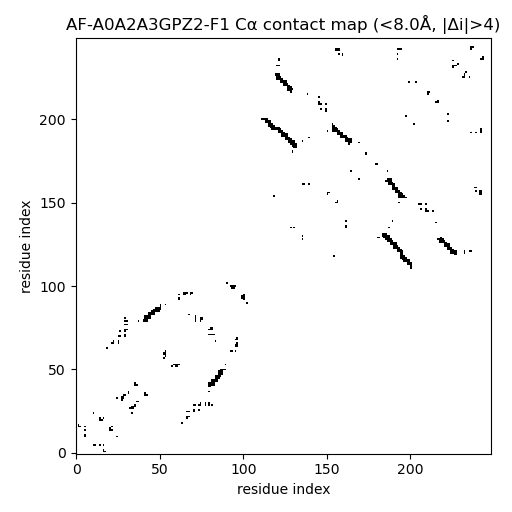9 N N . LEU A 1 77 ? 0.870 14.072 -24.662 1.00 88.75 77 LEU A N 1
ATOM 580 C CA . LEU A 1 77 ? -0.108 14.808 -25.483 1.00 88.75 77 LEU A CA 1
ATOM 581 C C . LEU A 1 77 ? -1.488 14.135 -25.506 1.00 88.75 77 LEU A C 1
ATOM 583 O O . LEU A 1 77 ? -2.495 14.811 -25.692 1.00 88.75 77 LEU A O 1
ATOM 587 N N . TYR A 1 78 ? -1.534 12.823 -25.280 1.00 85.12 78 TYR A N 1
ATOM 588 C CA . TYR A 1 78 ? -2.751 12.011 -25.223 1.00 85.12 78 TYR A CA 1
ATOM 589 C C . TYR A 1 78 ? -3.225 11.765 -23.784 1.00 85.12 78 TYR A C 1
ATOM 591 O O . TYR A 1 78 ? -4.050 10.888 -23.546 1.00 85.12 78 TYR A O 1
ATOM 599 N N . ALA A 1 79 ? -2.676 12.501 -22.807 1.00 87.25 79 ALA A N 1
ATOM 600 C CA . ALA A 1 79 ? -2.862 12.257 -21.374 1.00 87.25 79 ALA A CA 1
ATOM 601 C C . ALA A 1 79 ? -2.476 10.830 -20.924 1.00 87.25 79 ALA A C 1
ATOM 603 O O . ALA A 1 79 ? -2.833 10.400 -19.825 1.00 87.25 79 ALA A O 1
ATOM 604 N N . HIS A 1 80 ? -1.691 10.120 -21.735 1.00 88.81 80 HIS A N 1
ATOM 605 C CA . HIS A 1 80 ? -1.194 8.792 -21.433 1.00 88.81 80 HIS A CA 1
ATOM 606 C C . HIS A 1 80 ? 0.101 8.898 -20.625 1.00 88.81 80 HIS A C 1
ATOM 608 O O . HIS A 1 80 ? 1.134 9.377 -21.092 1.00 88.81 80 HIS A O 1
ATOM 614 N N . ARG A 1 81 ? 0.041 8.453 -19.370 1.00 90.25 81 ARG A N 1
ATOM 615 C CA . ARG A 1 81 ? 1.195 8.418 -18.468 1.00 90.25 81 ARG A CA 1
ATOM 616 C C . ARG A 1 81 ? 1.997 7.151 -18.739 1.00 90.25 81 ARG A C 1
ATOM 618 O O . ARG A 1 81 ? 1.465 6.057 -18.590 1.00 90.25 81 ARG A O 1
ATOM 625 N N . MET A 1 82 ? 3.266 7.301 -19.105 1.00 90.19 82 MET A N 1
ATOM 626 C CA . MET A 1 82 ? 4.177 6.180 -19.330 1.00 90.19 82 MET A CA 1
ATOM 627 C C . MET A 1 82 ? 5.372 6.254 -18.375 1.00 90.19 82 MET A C 1
ATOM 629 O O . MET A 1 82 ? 5.975 7.317 -18.225 1.00 90.19 82 MET A O 1
ATOM 633 N N . LEU A 1 83 ? 5.722 5.130 -17.746 1.00 90.31 83 LEU A N 1
ATOM 634 C CA . LEU A 1 83 ? 6.852 5.005 -16.817 1.00 90.31 83 LEU A CA 1
ATOM 635 C C . LEU A 1 83 ? 7.737 3.820 -17.215 1.00 90.31 83 LEU A C 1
ATOM 637 O O . LEU A 1 83 ? 7.225 2.735 -17.475 1.00 90.31 83 LEU A O 1
ATOM 641 N N . CYS A 1 84 ? 9.057 4.003 -17.231 1.00 89.56 84 CYS A N 1
ATOM 642 C CA . CYS A 1 84 ? 10.004 2.902 -17.401 1.00 89.56 84 CYS A CA 1
ATOM 643 C C . CYS A 1 84 ? 10.828 2.725 -16.129 1.00 89.56 84 CYS A C 1
ATOM 645 O O . CYS A 1 84 ? 11.394 3.689 -15.614 1.00 89.56 84 CYS A O 1
ATOM 647 N N . LEU A 1 85 ? 10.869 1.491 -15.634 1.00 89.81 85 LEU A N 1
ATOM 648 C CA . LEU A 1 85 ? 11.658 1.065 -14.487 1.00 89.81 85 LEU A CA 1
ATOM 649 C C . LEU A 1 85 ? 12.675 0.037 -14.964 1.00 89.81 85 LEU A C 1
ATOM 651 O O . LEU A 1 85 ? 12.334 -0.910 -15.672 1.00 89.81 85 LEU A O 1
ATOM 655 N N . VAL A 1 86 ? 13.929 0.232 -14.580 1.00 88.00 86 VAL A N 1
ATOM 656 C CA . VAL A 1 86 ? 15.039 -0.581 -15.063 1.00 88.00 86 VAL A CA 1
ATOM 657 C C . VAL A 1 86 ? 15.878 -1.011 -13.876 1.00 88.00 86 VAL A C 1
ATOM 659 O O . VAL A 1 86 ? 16.398 -0.177 -13.141 1.00 88.00 86 VAL A O 1
ATOM 662 N N . GLU A 1 87 ? 16.025 -2.318 -13.707 1.00 87.56 87 GLU A N 1
ATOM 663 C CA . GLU A 1 87 ? 16.954 -2.890 -12.741 1.00 87.56 87 GLU A CA 1
ATOM 664 C C . GLU A 1 87 ? 18.349 -2.959 -13.372 1.00 87.56 87 GLU A C 1
ATOM 666 O O . GLU A 1 87 ? 18.576 -3.690 -14.343 1.00 87.56 87 GLU A O 1
ATOM 671 N N . SER A 1 88 ? 19.279 -2.168 -12.842 1.00 85.31 88 SER A N 1
ATOM 672 C CA . SER A 1 88 ? 20.626 -2.020 -13.386 1.00 85.31 88 SER A CA 1
ATOM 673 C C . SER A 1 88 ? 21.603 -1.622 -12.280 1.00 85.31 88 SER A C 1
ATOM 675 O O . SER A 1 88 ? 21.319 -0.715 -11.502 1.00 85.31 88 SER A O 1
ATOM 677 N N . THR A 1 89 ? 22.776 -2.251 -12.243 1.00 84.56 89 THR A N 1
ATOM 678 C CA . THR A 1 89 ? 23.928 -1.825 -11.428 1.00 84.56 89 THR A CA 1
ATOM 679 C C . THR A 1 89 ? 24.739 -0.722 -12.112 1.00 84.56 89 THR A C 1
ATOM 681 O O . THR A 1 89 ? 25.539 -0.044 -11.469 1.00 84.56 89 THR A O 1
ATOM 684 N N . VAL A 1 90 ? 24.520 -0.500 -13.412 1.00 81.81 90 VAL A N 1
ATOM 685 C CA . VAL A 1 90 ? 25.082 0.640 -14.152 1.00 81.81 90 VAL A CA 1
ATOM 686 C C . VAL A 1 90 ? 24.400 1.943 -13.713 1.00 81.81 90 VAL A C 1
ATOM 688 O O . VAL A 1 90 ? 23.185 2.075 -13.847 1.00 81.81 90 VAL A O 1
ATOM 691 N N . THR A 1 91 ? 25.179 2.909 -13.219 1.00 79.81 91 THR A N 1
ATOM 692 C CA . THR A 1 91 ? 24.691 4.196 -12.673 1.00 79.81 91 THR A CA 1
ATOM 693 C C . THR A 1 91 ? 25.090 5.421 -13.500 1.00 79.81 91 THR A C 1
ATOM 695 O O . THR A 1 91 ? 24.672 6.537 -13.215 1.00 79.81 91 THR A O 1
ATOM 698 N N . ASP A 1 92 ? 25.890 5.235 -14.546 1.00 82.19 92 ASP A N 1
ATOM 699 C CA . ASP A 1 92 ? 26.467 6.289 -15.385 1.00 82.19 92 ASP A CA 1
ATOM 700 C C . ASP A 1 92 ? 25.748 6.424 -16.740 1.00 82.19 92 ASP A C 1
ATOM 702 O O . ASP A 1 92 ? 26.366 6.785 -17.745 1.00 82.19 92 ASP A O 1
ATOM 706 N N . TYR A 1 93 ? 24.444 6.122 -16.801 1.00 80.44 93 TYR A N 1
ATOM 707 C CA . TYR A 1 93 ? 23.691 6.303 -18.044 1.00 80.44 93 TYR A CA 1
ATOM 708 C C . TYR A 1 93 ? 23.707 7.775 -18.483 1.00 80.44 93 TYR A C 1
ATOM 710 O O . TYR A 1 93 ? 23.497 8.671 -17.658 1.00 80.44 93 TYR A O 1
ATOM 718 N N . PRO A 1 94 ? 23.913 8.046 -19.787 1.00 81.75 94 PRO A N 1
ATOM 719 C CA . PRO A 1 94 ? 23.741 9.388 -20.321 1.00 81.75 94 PRO A CA 1
ATOM 720 C C . PRO A 1 94 ? 22.282 9.836 -20.176 1.00 81.75 94 PRO A C 1
ATOM 722 O O . PRO A 1 94 ? 21.389 9.032 -19.913 1.00 81.75 94 PRO A O 1
ATOM 725 N N . ALA A 1 95 ? 22.032 11.130 -20.382 1.00 85.19 95 ALA A N 1
ATOM 726 C CA . ALA A 1 95 ? 20.672 11.653 -20.403 1.00 85.19 95 ALA A CA 1
ATOM 727 C C . ALA A 1 95 ? 19.813 10.895 -21.431 1.00 85.19 95 ALA A C 1
ATOM 729 O O . ALA A 1 95 ? 20.194 10.766 -22.594 1.00 85.19 95 ALA A O 1
ATOM 730 N N . VAL A 1 96 ? 18.650 10.430 -20.987 1.00 84.81 96 VAL A N 1
ATOM 731 C CA . VAL A 1 96 ? 17.678 9.672 -21.777 1.00 84.81 96 VAL A CA 1
ATOM 732 C C . VAL A 1 96 ? 16.524 10.610 -22.130 1.00 84.81 96 VAL A C 1
ATOM 734 O O . VAL A 1 96 ? 15.967 11.282 -21.260 1.00 84.81 96 VAL A O 1
ATOM 737 N N . GLY A 1 97 ? 16.188 10.729 -23.414 1.00 82.00 97 GLY A N 1
ATOM 738 C CA . GLY A 1 97 ? 15.197 11.685 -23.914 1.00 82.00 97 GLY A CA 1
ATOM 739 C C . GLY A 1 97 ? 15.562 13.143 -23.610 1.00 82.00 97 GLY A C 1
ATOM 740 O O . GLY A 1 97 ? 14.680 13.991 -23.455 1.00 82.00 97 GLY A O 1
ATOM 741 N N . GLY A 1 98 ? 16.859 13.430 -23.438 1.00 82.25 98 GLY A N 1
ATOM 742 C CA . GLY A 1 98 ? 17.371 14.737 -23.018 1.00 82.25 98 GLY A CA 1
ATOM 743 C C . GLY A 1 98 ? 17.149 15.079 -21.538 1.00 82.25 98 GLY A C 1
ATOM 744 O O . GLY A 1 98 ? 17.324 16.237 -21.159 1.00 82.25 98 GLY A O 1
ATOM 745 N N . ARG A 1 99 ? 16.763 14.114 -20.689 1.00 80.94 99 ARG A N 1
ATOM 746 C CA . ARG A 1 99 ? 16.609 14.297 -19.235 1.00 80.94 99 ARG A CA 1
ATOM 747 C C . ARG A 1 99 ? 17.570 13.382 -18.464 1.00 80.94 99 ARG A C 1
ATOM 749 O O . ARG A 1 99 ? 17.890 12.299 -18.950 1.00 80.94 99 ARG A O 1
ATOM 756 N N . PRO A 1 100 ? 18.050 13.794 -17.279 1.00 83.69 100 PRO A N 1
ATOM 757 C CA . PRO A 1 100 ? 18.851 12.913 -16.437 1.00 83.69 100 PRO A CA 1
ATOM 758 C C . PRO A 1 100 ? 18.038 11.680 -16.025 1.00 83.69 100 PRO A C 1
ATOM 760 O O . PRO A 1 100 ? 16.833 11.773 -15.785 1.00 83.69 100 PRO A O 1
ATOM 763 N N . VAL A 1 101 ? 18.710 10.533 -15.944 1.00 83.19 101 VAL A N 1
ATOM 764 C CA . VAL A 1 101 ? 18.124 9.297 -15.418 1.00 83.19 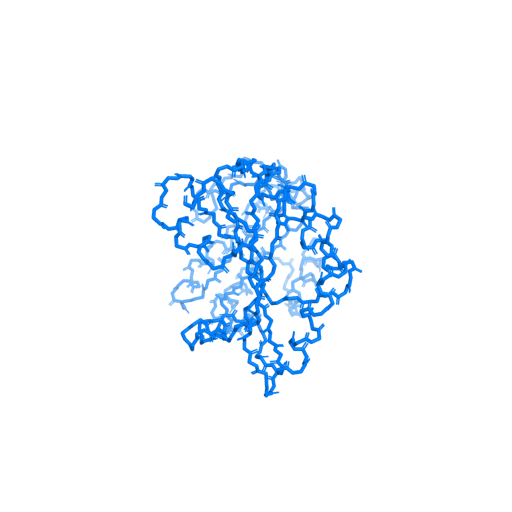101 VAL A CA 1
ATOM 765 C C . VAL A 1 101 ? 18.060 9.403 -13.897 1.00 83.19 101 VAL A C 1
ATOM 767 O O . VAL A 1 101 ? 19.041 9.774 -13.254 1.00 83.19 101 VAL A O 1
ATOM 770 N N . TYR A 1 102 ? 16.896 9.103 -13.324 1.00 82.19 102 TYR A N 1
ATOM 771 C CA . TYR A 1 102 ? 16.735 9.017 -11.877 1.00 82.19 102 TYR A CA 1
ATOM 772 C C . TYR A 1 102 ? 17.137 7.624 -11.410 1.00 82.19 102 TYR A C 1
ATOM 774 O O . TYR A 1 102 ? 16.631 6.625 -11.918 1.00 82.19 102 TYR A O 1
ATOM 782 N N . PHE A 1 103 ? 18.032 7.574 -10.429 1.00 79.19 103 PHE A N 1
ATOM 783 C CA . PHE A 1 103 ? 18.485 6.339 -9.806 1.00 79.19 103 PHE A CA 1
ATOM 784 C C . PHE A 1 103 ? 17.894 6.235 -8.405 1.00 79.19 103 PHE A C 1
ATOM 786 O O . PHE A 1 103 ? 17.891 7.208 -7.651 1.00 79.19 103 PHE A O 1
ATOM 793 N N . GLY A 1 104 ? 17.420 5.047 -8.057 1.00 69.56 104 GLY A N 1
ATOM 794 C CA . GLY A 1 104 ? 17.003 4.698 -6.708 1.00 69.56 104 GLY A CA 1
ATOM 795 C C . GLY A 1 104 ? 17.200 3.203 -6.513 1.00 69.56 104 GLY A C 1
ATOM 796 O O . GLY A 1 104 ? 16.888 2.424 -7.414 1.00 69.56 104 GLY A O 1
ATOM 797 N N . SER A 1 105 ? 17.745 2.800 -5.367 1.00 64.06 105 SER A N 1
ATOM 798 C CA . SER A 1 105 ? 17.741 1.388 -4.995 1.00 64.06 105 SER A CA 1
ATOM 799 C C . SER A 1 105 ? 16.314 1.023 -4.601 1.00 64.06 105 SER A C 1
ATOM 801 O O . SER A 1 105 ? 15.796 1.529 -3.611 1.00 64.06 105 SER A O 1
ATOM 803 N N . VAL A 1 106 ? 15.654 0.190 -5.406 1.00 57.06 106 VAL A N 1
ATOM 804 C CA . VAL A 1 106 ? 14.279 -0.281 -5.145 1.00 57.06 106 VAL A CA 1
ATOM 805 C C . VAL A 1 106 ? 14.227 -1.194 -3.909 1.00 57.06 106 VAL A C 1
ATOM 807 O O . VAL A 1 106 ? 13.157 -1.400 -3.348 1.00 57.06 106 VAL A O 1
ATOM 810 N N . TRP A 1 107 ? 15.382 -1.692 -3.453 1.00 49.94 107 TRP A N 1
ATOM 811 C CA . TRP A 1 107 ? 15.494 -2.673 -2.371 1.00 49.94 107 TRP A CA 1
ATOM 812 C C . TRP A 1 107 ? 16.255 -2.172 -1.136 1.00 49.94 107 TRP A C 1
ATOM 814 O O . TRP A 1 107 ? 16.222 -2.846 -0.114 1.00 49.94 107 TRP A O 1
ATOM 824 N N . ASP A 1 108 ? 16.867 -0.983 -1.196 1.00 47.00 108 ASP A N 1
ATOM 825 C CA . ASP A 1 108 ? 17.488 -0.315 -0.041 1.00 47.00 108 ASP A CA 1
ATOM 826 C C . ASP A 1 108 ? 16.690 0.923 0.390 1.00 47.00 108 ASP A C 1
ATOM 828 O O . ASP A 1 108 ? 17.254 1.961 0.749 1.00 47.00 108 ASP A O 1
ATOM 832 N N . LEU A 1 109 ? 15.359 0.824 0.423 1.00 50.00 109 LEU A N 1
ATOM 833 C CA . LEU A 1 109 ? 14.716 1.436 1.577 1.00 50.00 109 LEU A CA 1
ATOM 834 C C . LEU A 1 109 ? 15.240 0.614 2.755 1.00 50.00 109 LEU A C 1
ATOM 836 O O . LEU A 1 109 ? 14.794 -0.509 2.982 1.00 50.00 109 LEU A O 1
ATOM 840 N N . GLY A 1 110 ? 16.260 1.133 3.454 1.00 54.94 110 GLY A N 1
ATOM 841 C CA . GLY A 1 110 ? 16.571 0.640 4.795 1.00 54.94 110 GLY A CA 1
ATOM 842 C C . GLY A 1 110 ? 15.258 0.542 5.579 1.00 54.94 110 GLY A C 1
ATOM 843 O O . GLY A 1 110 ? 14.334 1.284 5.231 1.00 54.94 110 GLY A O 1
ATOM 844 N N . PRO A 1 111 ? 15.143 -0.373 6.566 1.00 59.00 111 PRO A N 1
ATOM 845 C CA . PRO A 1 111 ? 13.895 -0.558 7.308 1.00 59.00 111 PRO A CA 1
ATOM 846 C C . PRO A 1 111 ? 13.303 0.813 7.603 1.00 59.00 111 PRO A C 1
ATOM 848 O O . PRO A 1 111 ? 14.070 1.694 8.017 1.00 59.00 111 PRO A O 1
ATOM 851 N N . ASP A 1 112 ? 12.018 0.998 7.263 1.00 65.75 112 ASP A N 1
ATOM 852 C CA . ASP A 1 112 ? 11.323 2.284 7.366 1.00 65.75 112 ASP A CA 1
ATOM 853 C C . ASP A 1 112 ? 11.830 2.999 8.618 1.00 65.75 112 ASP A C 1
ATOM 855 O O . ASP A 1 112 ? 11.882 2.365 9.683 1.00 65.75 112 ASP A O 1
ATOM 859 N N . PRO A 1 113 ? 12.309 4.252 8.484 1.00 74.56 113 PRO A N 1
ATOM 860 C CA . PRO A 1 113 ? 13.085 4.895 9.530 1.00 74.56 113 PRO A CA 1
ATOM 861 C C . PRO A 1 113 ? 12.344 4.748 10.857 1.00 74.56 113 PRO A C 1
ATOM 863 O O . PRO A 1 113 ? 11.122 4.943 10.874 1.00 74.56 113 PRO A O 1
ATOM 866 N N . PRO A 1 114 ? 13.051 4.379 11.942 1.00 81.19 114 PRO A N 1
ATOM 867 C CA . PRO A 1 114 ? 12.398 4.067 13.196 1.00 81.19 114 PRO A CA 1
ATOM 868 C C . PRO A 1 114 ? 11.501 5.233 13.597 1.00 81.19 114 PRO A C 1
ATOM 870 O O . PRO A 1 114 ? 11.911 6.399 13.584 1.00 81.19 114 PRO A O 1
ATOM 873 N N . ALA A 1 115 ? 10.257 4.903 13.912 1.00 87.62 115 ALA A N 1
ATOM 874 C CA . ALA A 1 115 ? 9.201 5.841 14.236 1.00 87.62 115 ALA A CA 1
ATOM 875 C C . ALA A 1 115 ? 8.781 5.621 15.696 1.00 87.62 115 ALA A C 1
ATOM 877 O O . ALA A 1 115 ? 7.665 5.141 15.941 1.00 87.62 115 ALA A O 1
ATOM 878 N N . PRO A 1 116 ? 9.663 5.940 16.667 1.00 92.00 116 PRO A N 1
ATOM 879 C CA . PRO A 1 116 ? 9.437 5.616 18.062 1.00 92.00 116 PRO A CA 1
ATOM 880 C C . PRO A 1 116 ? 8.237 6.373 18.630 1.00 92.00 116 PRO A C 1
ATOM 882 O O . PRO A 1 116 ? 7.952 7.507 18.238 1.00 92.00 116 PRO A O 1
ATOM 885 N N . PHE A 1 117 ? 7.564 5.741 19.581 1.00 92.38 117 PHE A N 1
ATOM 886 C CA . PHE A 1 117 ? 6.534 6.332 20.427 1.00 92.38 117 PHE A CA 1
ATOM 887 C C . PHE A 1 117 ? 6.782 5.927 21.882 1.00 92.38 117 PHE A C 1
ATOM 889 O O . PHE A 1 117 ? 7.393 4.888 22.153 1.00 92.38 117 PHE A O 1
ATOM 896 N N . HIS A 1 118 ? 6.333 6.763 22.811 1.00 91.94 118 HIS A N 1
ATOM 897 C CA . HIS A 1 118 ? 6.549 6.591 24.247 1.00 91.94 118 HIS A CA 1
ATOM 898 C C . HIS A 1 118 ? 5.215 6.479 24.984 1.00 91.94 118 HIS A C 1
ATOM 900 O O . HIS A 1 118 ? 4.171 6.802 24.429 1.00 91.94 118 HIS A O 1
ATOM 906 N N . ASP A 1 119 ? 5.251 6.083 26.258 1.00 87.31 119 ASP A N 1
ATOM 907 C CA . ASP A 1 119 ? 4.050 5.819 27.071 1.00 87.31 119 ASP A CA 1
ATOM 908 C C . ASP A 1 119 ? 3.086 7.018 27.171 1.00 87.31 119 ASP A C 1
ATOM 910 O O . ASP A 1 119 ? 1.885 6.873 27.426 1.00 87.31 119 ASP A O 1
ATOM 914 N N . GLU A 1 120 ? 3.610 8.224 26.959 1.00 86.50 120 GLU A N 1
ATOM 915 C CA . GLU A 1 120 ? 2.829 9.454 26.935 1.00 86.50 120 GLU A CA 1
ATOM 916 C C . GLU A 1 120 ? 2.186 9.745 25.578 1.00 86.50 120 GLU A C 1
ATOM 918 O O . GLU A 1 120 ? 1.290 10.577 25.514 1.00 86.50 120 GLU A O 1
ATOM 923 N N . ASP A 1 121 ? 2.553 9.050 24.510 1.00 89.56 121 ASP A N 1
ATOM 924 C CA . ASP A 1 121 ? 1.939 9.175 23.192 1.00 89.56 121 ASP A CA 1
ATOM 925 C C . ASP A 1 121 ? 0.709 8.259 23.056 1.00 89.56 121 ASP A C 1
ATOM 927 O O . ASP A 1 121 ? 0.513 7.302 23.809 1.00 89.56 121 ASP A O 1
ATOM 931 N N . GLY A 1 122 ? -0.162 8.573 22.098 1.00 89.56 122 GLY A N 1
ATOM 932 C CA . GLY A 1 122 ? -1.279 7.719 21.700 1.00 89.56 122 GLY A CA 1
ATOM 933 C C . GLY A 1 122 ? -1.066 7.172 20.294 1.00 89.56 122 GLY A C 1
ATOM 934 O O . GLY A 1 122 ? -0.767 7.930 19.370 1.00 89.56 122 GLY A O 1
ATOM 935 N N . VAL A 1 123 ? -1.264 5.869 20.106 1.00 92.88 123 VAL A N 1
ATOM 936 C CA . VAL A 1 123 ? -1.264 5.237 18.781 1.00 92.88 123 VAL A CA 1
ATOM 937 C C . VAL A 1 123 ? -2.638 4.625 18.534 1.00 92.88 123 VAL A C 1
ATOM 939 O O . VAL A 1 123 ? -3.159 3.900 19.375 1.00 92.88 123 VAL A O 1
ATOM 942 N N . GLU A 1 124 ? -3.236 4.902 17.379 1.00 94.00 124 GLU A N 1
ATOM 943 C CA . GLU A 1 124 ? -4.501 4.297 16.956 1.00 94.00 124 GLU A CA 1
ATOM 944 C C . GLU A 1 124 ? -4.311 3.615 15.603 1.00 94.00 124 GLU A C 1
ATOM 946 O O . GLU A 1 124 ? -3.951 4.252 14.616 1.00 94.00 124 GLU A O 1
ATOM 951 N N . ASN A 1 125 ? -4.572 2.315 15.551 1.00 93.31 125 ASN A N 1
ATOM 952 C CA . ASN A 1 125 ? -4.609 1.550 14.316 1.00 93.31 125 ASN A CA 1
ATOM 953 C C . ASN A 1 125 ? -6.065 1.347 13.898 1.00 93.31 125 ASN A C 1
ATOM 955 O O . ASN A 1 125 ? -6.875 0.831 14.665 1.00 93.31 125 ASN A O 1
ATOM 959 N N . VAL A 1 126 ? -6.395 1.751 12.676 1.00 93.38 126 VAL A N 1
ATOM 960 C CA . VAL A 1 126 ? -7.730 1.624 12.095 1.00 93.38 126 VAL A CA 1
ATOM 961 C C . VAL A 1 126 ? -7.681 0.564 11.007 1.00 93.38 126 VAL A C 1
ATOM 963 O O . VAL A 1 126 ? -7.049 0.761 9.967 1.00 93.38 126 VAL A O 1
ATOM 966 N N . LEU A 1 127 ? -8.349 -0.558 11.255 1.00 92.81 127 LEU A N 1
ATOM 967 C CA . LEU A 1 127 ? -8.570 -1.602 10.261 1.00 92.81 127 LEU A CA 1
ATOM 968 C C . LEU A 1 127 ? -9.871 -1.318 9.520 1.00 92.81 127 LEU A C 1
ATOM 970 O O . LEU A 1 127 ? -10.905 -1.075 10.142 1.00 92.81 127 LEU A O 1
ATOM 974 N N . GLN A 1 128 ? -9.822 -1.386 8.195 1.00 91.94 128 GLN A N 1
ATOM 975 C CA . GLN A 1 128 ? -10.986 -1.196 7.343 1.00 91.94 128 GLN A CA 1
ATOM 976 C C . GLN A 1 128 ? -11.314 -2.470 6.573 1.00 91.94 128 GLN A C 1
ATOM 978 O O . GLN A 1 128 ? -10.432 -3.067 5.951 1.00 91.94 128 GLN A O 1
ATOM 983 N N . ILE A 1 129 ? -12.588 -2.869 6.601 1.00 91.88 129 ILE A N 1
ATOM 984 C CA . ILE A 1 129 ? -13.082 -4.073 5.921 1.00 91.88 129 ILE A CA 1
ATOM 985 C C . ILE A 1 129 ? -14.411 -3.804 5.209 1.00 91.88 129 ILE A C 1
ATOM 987 O O . ILE A 1 129 ? -15.303 -3.156 5.761 1.00 91.88 129 ILE A O 1
ATOM 991 N N . TYR A 1 130 ? -14.580 -4.344 4.001 1.00 90.56 130 TYR A N 1
ATOM 992 C CA . TYR A 1 130 ? -15.897 -4.463 3.369 1.00 90.56 130 TYR A CA 1
ATOM 993 C C . TYR A 1 130 ? -16.593 -5.754 3.800 1.00 90.56 130 TYR A C 1
ATOM 995 O O . TYR A 1 130 ? -16.196 -6.850 3.405 1.00 90.56 130 TYR A O 1
ATOM 1003 N N . ALA A 1 131 ? -17.669 -5.629 4.573 1.00 91.81 131 ALA A N 1
ATOM 1004 C CA . ALA A 1 131 ? -18.429 -6.778 5.058 1.00 91.81 131 ALA A CA 1
ATOM 1005 C C . ALA A 1 131 ? -19.907 -6.436 5.306 1.00 91.81 131 ALA A C 1
ATOM 1007 O O . ALA A 1 131 ? -20.292 -5.267 5.408 1.00 91.81 131 ALA A O 1
ATOM 1008 N N . ASP A 1 132 ? -20.749 -7.465 5.403 1.00 92.81 132 ASP A N 1
ATOM 1009 C CA . ASP A 1 132 ? -22.034 -7.338 6.094 1.00 92.81 132 ASP A CA 1
ATOM 1010 C C . ASP A 1 132 ? -21.811 -7.239 7.618 1.00 92.81 132 ASP A C 1
ATOM 1012 O O . ASP A 1 132 ? -20.731 -7.542 8.127 1.00 92.81 132 ASP A O 1
ATOM 1016 N N . GLU A 1 133 ? -22.829 -6.807 8.358 1.00 90.56 133 GLU A N 1
ATOM 1017 C CA . GLU A 1 133 ? -22.734 -6.572 9.806 1.00 90.56 133 GLU A CA 1
ATOM 1018 C C . GLU A 1 133 ? -22.385 -7.837 10.614 1.00 90.56 133 GLU A C 1
ATOM 1020 O O . GLU A 1 133 ? -21.608 -7.776 11.571 1.00 90.56 133 GLU A O 1
ATOM 1025 N N . ALA A 1 134 ? -22.904 -9.004 10.219 1.00 91.56 134 ALA A N 1
ATOM 1026 C CA . ALA A 1 134 ? -22.649 -10.2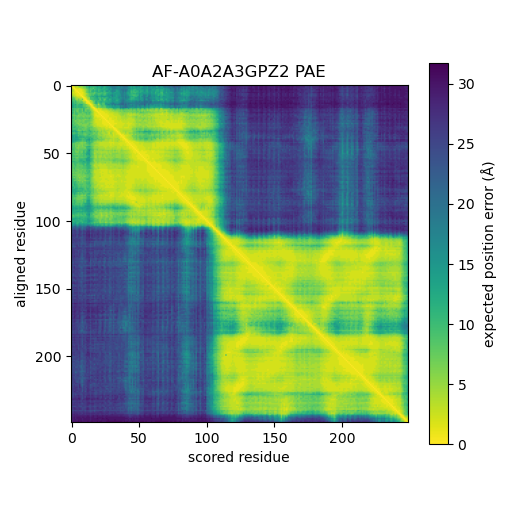59 10.924 1.00 91.56 134 ALA A CA 1
ATOM 1027 C C . ALA A 1 134 ? -21.211 -10.742 10.693 1.00 91.56 134 ALA A C 1
ATOM 1029 O O . ALA A 1 134 ? -20.550 -11.216 11.620 1.00 91.56 134 ALA A O 1
ATOM 1030 N N . THR A 1 135 ? -20.713 -10.598 9.468 1.00 91.88 135 THR A N 1
ATOM 1031 C CA . THR A 1 135 ? -19.333 -10.906 9.092 1.00 91.88 135 THR A CA 1
ATOM 1032 C C . THR A 1 135 ? -18.355 -9.945 9.766 1.00 91.88 135 THR A C 1
ATOM 1034 O O . THR A 1 135 ? -17.362 -10.398 10.332 1.00 91.88 135 THR A O 1
ATOM 1037 N N . ALA A 1 136 ? -18.661 -8.647 9.806 1.00 91.00 136 ALA A N 1
ATOM 1038 C CA . ALA A 1 136 ? -17.841 -7.659 10.503 1.00 91.00 136 ALA A CA 1
ATOM 1039 C C . ALA A 1 136 ? -17.780 -7.919 12.021 1.00 91.00 136 ALA A C 1
ATOM 1041 O O . ALA A 1 136 ? -16.707 -7.877 12.621 1.00 91.00 136 ALA A O 1
ATOM 1042 N N . SER A 1 137 ? -18.907 -8.296 12.633 1.00 91.38 137 SER A N 1
ATOM 1043 C CA . SER A 1 137 ? -18.952 -8.683 14.051 1.00 91.38 137 SER A CA 1
ATOM 1044 C C . SER A 1 137 ? -18.108 -9.931 14.339 1.00 91.38 137 SER A C 1
ATOM 1046 O O . SER A 1 137 ? -17.382 -9.980 15.332 1.00 91.38 137 SER A O 1
ATOM 1048 N N . LYS A 1 138 ? -18.150 -10.934 13.449 1.00 92.62 138 LYS A N 1
ATOM 1049 C CA . LYS A 1 138 ? -17.284 -12.123 13.542 1.00 92.62 138 LYS A CA 1
ATOM 1050 C C . LYS A 1 138 ? -15.807 -11.770 13.385 1.00 92.62 138 LYS A C 1
ATOM 1052 O O . LYS A 1 138 ? -14.982 -12.357 14.077 1.00 92.62 138 LYS A O 1
ATOM 1057 N N . TYR A 1 139 ? -15.484 -10.816 12.513 1.00 92.31 139 TYR A N 1
ATOM 1058 C CA . TYR A 1 139 ? -14.117 -10.340 12.325 1.00 92.31 139 TYR A CA 1
ATOM 1059 C C . TYR A 1 139 ? -13.565 -9.729 13.619 1.00 92.31 139 TYR A C 1
ATOM 1061 O O . TYR A 1 139 ? -12.496 -10.124 14.069 1.00 92.31 139 TYR A O 1
ATOM 1069 N N . VAL A 1 140 ? -14.324 -8.848 14.282 1.00 92.19 140 VAL A N 1
ATOM 1070 C CA . VAL A 1 140 ? -13.922 -8.272 15.582 1.00 92.19 140 VAL A CA 1
ATOM 1071 C C . VAL A 1 140 ? -13.743 -9.359 16.646 1.00 92.19 140 VAL A C 1
ATOM 1073 O O . VAL A 1 140 ? -12.749 -9.355 17.370 1.00 92.19 140 VAL A O 1
ATOM 1076 N N . ALA A 1 141 ? -14.650 -10.338 16.709 1.00 91.38 141 ALA A N 1
ATOM 1077 C CA . ALA A 1 141 ? -14.512 -11.468 17.628 1.00 91.38 141 ALA A CA 1
ATOM 1078 C C . ALA A 1 141 ? -13.239 -12.299 17.367 1.00 91.38 141 ALA A C 1
ATOM 1080 O O . ALA A 1 141 ? -12.624 -12.782 18.316 1.00 91.38 141 ALA A O 1
ATOM 1081 N N . ALA A 1 142 ? -12.827 -12.436 16.103 1.00 92.62 142 ALA A N 1
ATOM 1082 C CA . ALA A 1 142 ? -11.605 -13.137 15.711 1.00 92.62 142 ALA A CA 1
ATOM 1083 C C . ALA A 1 142 ? -10.319 -12.337 15.997 1.00 92.62 142 ALA A C 1
ATOM 1085 O O . ALA A 1 142 ? -9.277 -12.947 16.219 1.00 92.62 142 ALA A O 1
ATOM 1086 N N . LEU A 1 143 ? -10.382 -11.001 16.073 1.00 91.94 143 LEU A N 1
ATOM 1087 C CA . LEU A 1 143 ? -9.231 -10.172 16.462 1.00 91.94 143 LEU A CA 1
ATOM 1088 C C . LEU A 1 143 ? -8.833 -10.373 17.931 1.00 91.94 143 LEU A C 1
ATOM 1090 O O . LEU A 1 143 ? -7.648 -10.355 18.260 1.00 91.94 143 LEU A O 1
ATOM 1094 N N . HIS A 1 144 ? -9.811 -10.574 18.819 1.00 90.25 144 HIS A N 1
ATOM 1095 C CA . HIS A 1 144 ? -9.577 -10.697 20.261 1.00 90.25 144 HIS A CA 1
ATOM 1096 C C . HIS A 1 144 ? -8.567 -11.781 20.676 1.00 90.25 144 HIS A C 1
ATOM 1098 O O . HIS A 1 144 ? -7.764 -11.484 21.557 1.00 90.25 144 HIS A O 1
ATOM 1104 N N . PRO A 1 145 ? -8.572 -13.005 20.113 1.00 92.25 145 PRO A N 1
ATOM 1105 C CA . PRO A 1 145 ? -7.553 -14.010 20.421 1.00 92.25 145 PRO A CA 1
ATOM 1106 C C . PRO A 1 145 ? -6.227 -13.825 19.664 1.00 92.25 145 PRO A C 1
ATOM 1108 O O . PRO A 1 145 ? -5.233 -14.405 20.079 1.00 92.25 145 PRO A O 1
ATOM 1111 N N . VAL A 1 146 ? -6.200 -13.057 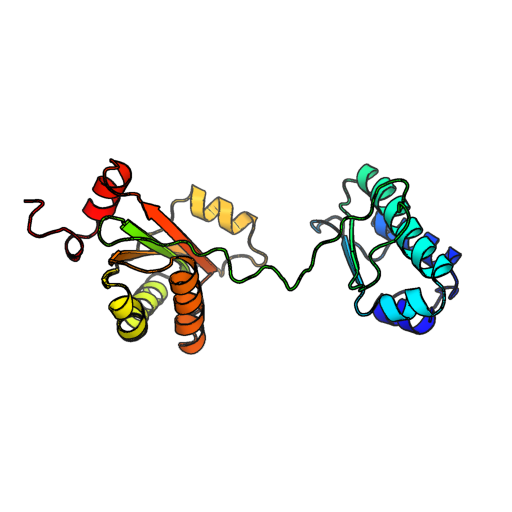18.571 1.00 91.62 146 VAL A N 1
ATOM 1112 C CA . VAL A 1 146 ? -5.039 -12.953 17.663 1.00 91.62 146 VAL A CA 1
ATOM 1113 C C . VAL A 1 146 ? -4.068 -11.846 18.084 1.00 91.62 146 VAL A C 1
ATOM 1115 O O . VAL A 1 146 ? -2.856 -12.016 18.022 1.00 91.62 146 VAL A O 1
ATOM 1118 N N . LEU A 1 147 ? -4.596 -10.706 18.524 1.00 91.25 147 LEU A N 1
ATOM 1119 C CA . LEU A 1 147 ? -3.805 -9.515 18.838 1.00 91.25 147 LEU A CA 1
ATOM 1120 C C . LEU A 1 147 ? -3.104 -9.461 20.216 1.00 91.25 147 LEU A C 1
ATOM 1122 O O . LEU A 1 147 ? -2.139 -8.697 20.312 1.00 91.25 147 LEU A O 1
ATOM 1126 N N . PRO A 1 148 ? -3.528 -10.179 21.283 1.00 91.38 148 PRO A N 1
ATOM 1127 C CA . PRO A 1 148 ? -2.958 -9.997 22.618 1.00 91.38 148 PRO A CA 1
ATOM 1128 C C . PRO A 1 148 ? -1.446 -10.183 22.690 1.00 91.38 148 PRO A C 1
ATOM 1130 O O . PRO A 1 148 ? -0.777 -9.328 23.263 1.00 91.38 148 PRO A O 1
ATOM 1133 N N . ASP A 1 149 ? -0.912 -11.245 22.087 1.00 89.19 149 ASP A N 1
ATOM 1134 C CA . ASP A 1 149 ? 0.518 -11.565 22.169 1.00 89.19 149 ASP A CA 1
ATOM 1135 C C . ASP A 1 149 ? 1.380 -10.500 21.477 1.00 89.19 149 ASP A C 1
ATOM 1137 O O . ASP A 1 149 ? 2.457 -10.151 21.958 1.00 89.19 149 ASP A O 1
ATOM 1141 N N . THR A 1 150 ? 0.878 -9.931 20.379 1.00 90.69 150 THR A N 1
ATOM 1142 C CA . THR A 1 150 ? 1.553 -8.866 19.631 1.00 90.69 150 THR A CA 1
ATOM 1143 C C . THR A 1 150 ? 1.469 -7.530 20.357 1.00 90.69 150 THR A C 1
ATOM 1145 O O . THR A 1 150 ? 2.484 -6.872 20.559 1.00 90.69 150 THR A O 1
ATOM 1148 N N . LEU A 1 151 ? 0.270 -7.114 20.774 1.00 91.62 151 LEU A N 1
ATOM 1149 C CA . LEU A 1 151 ? 0.049 -5.778 21.333 1.00 91.62 151 LEU A CA 1
ATOM 1150 C C . LEU A 1 151 ? 0.526 -5.643 22.783 1.00 91.62 151 LEU A C 1
ATOM 1152 O O . LEU A 1 151 ? 0.943 -4.555 23.179 1.00 91.62 151 LEU A O 1
ATOM 1156 N N . ALA A 1 152 ? 0.517 -6.728 23.567 1.00 90.12 152 ALA A N 1
ATOM 1157 C CA . ALA A 1 152 ? 0.992 -6.703 24.952 1.00 90.12 152 ALA A CA 1
ATOM 1158 C C . ALA A 1 152 ? 2.484 -6.352 25.066 1.00 90.12 152 ALA A C 1
ATOM 1160 O O . ALA A 1 152 ? 2.898 -5.804 26.086 1.00 90.12 152 ALA A O 1
ATOM 1161 N N . ALA A 1 153 ? 3.279 -6.618 24.023 1.00 89.94 153 ALA A N 1
ATOM 1162 C CA . ALA A 1 153 ? 4.689 -6.241 23.977 1.00 89.94 153 ALA A CA 1
ATOM 1163 C C . ALA A 1 153 ? 4.907 -4.717 23.914 1.00 89.94 153 ALA A C 1
ATOM 1165 O O . ALA A 1 153 ? 5.966 -4.243 24.317 1.00 89.94 153 ALA A O 1
ATOM 1166 N N . PHE A 1 154 ? 3.914 -3.959 23.436 1.00 90.12 154 PHE A N 1
ATOM 1167 C CA . PHE A 1 154 ? 4.008 -2.509 23.244 1.00 90.12 154 PHE A CA 1
ATOM 1168 C C . PHE A 1 154 ? 3.275 -1.694 24.312 1.00 90.12 154 PHE A C 1
ATOM 1170 O O . PHE A 1 154 ? 3.454 -0.481 24.373 1.00 90.12 154 PHE A O 1
ATOM 1177 N N . GLY A 1 155 ? 2.436 -2.320 25.144 1.00 90.19 155 GLY A N 1
ATOM 1178 C CA . GLY A 1 155 ? 1.766 -1.655 26.261 1.00 90.19 155 GLY A CA 1
ATOM 1179 C C . GLY A 1 155 ? 0.292 -2.019 26.420 1.00 90.19 155 GLY A C 1
ATOM 1180 O O . GLY A 1 155 ? -0.147 -3.132 26.122 1.00 90.19 155 GLY A O 1
ATOM 1181 N N . ARG A 1 156 ? -0.485 -1.066 26.945 1.00 91.06 156 ARG A N 1
ATOM 1182 C CA . ARG A 1 156 ? -1.933 -1.217 27.134 1.00 91.06 156 ARG A CA 1
ATOM 1183 C C . ARG A 1 156 ? -2.637 -0.960 25.815 1.00 91.06 156 ARG A C 1
ATOM 1185 O O . ARG A 1 156 ? -2.350 0.022 25.140 1.00 91.06 156 ARG A O 1
ATOM 1192 N N . TRP A 1 157 ? -3.608 -1.796 25.483 1.00 93.00 157 TRP A N 1
ATOM 1193 C CA . TRP A 1 157 ? -4.368 -1.667 24.247 1.00 93.00 157 TRP A CA 1
ATOM 1194 C C . TRP A 1 157 ? -5.858 -1.910 24.480 1.00 93.00 157 TRP A C 1
ATOM 1196 O O . TRP A 1 157 ? -6.269 -2.538 25.459 1.00 93.00 157 TRP A O 1
ATOM 1206 N N . GLN A 1 158 ? -6.680 -1.375 23.582 1.00 92.75 158 GLN A N 1
ATOM 1207 C CA . GLN A 1 158 ? -8.125 -1.559 23.595 1.00 92.75 158 GLN A CA 1
ATOM 1208 C C . GLN A 1 158 ? -8.670 -1.508 22.166 1.00 92.75 158 GLN A C 1
ATOM 1210 O O . GLN A 1 158 ? -8.349 -0.603 21.402 1.00 92.75 158 GLN A O 1
ATOM 1215 N N . ILE A 1 159 ? -9.551 -2.451 21.836 1.00 92.38 159 ILE A N 1
ATOM 1216 C CA . ILE A 1 159 ? -10.338 -2.432 20.599 1.00 92.38 159 ILE A CA 1
ATOM 1217 C C . ILE A 1 159 ? -11.684 -1.764 20.906 1.00 92.38 159 ILE A C 1
ATOM 1219 O O . ILE A 1 159 ? -12.320 -2.094 21.912 1.00 92.38 159 ILE A O 1
ATOM 1223 N N . LEU A 1 160 ? -12.108 -0.813 20.074 1.00 89.94 160 LEU A N 1
ATOM 1224 C CA . LEU A 1 160 ? -13.443 -0.218 20.160 1.00 89.94 160 LEU A CA 1
ATOM 1225 C C . LEU A 1 160 ? -14.471 -1.037 19.383 1.00 89.94 160 LEU A C 1
ATOM 1227 O O . LEU A 1 160 ? -14.146 -1.885 18.555 1.00 89.94 160 LEU A O 1
ATOM 1231 N N . ASN A 1 161 ? -15.741 -0.741 19.648 1.00 85.06 161 ASN A N 1
ATOM 1232 C CA . ASN A 1 161 ? -16.839 -1.311 18.884 1.00 85.06 161 ASN A CA 1
ATOM 1233 C C . ASN A 1 161 ? -16.722 -0.950 17.401 1.00 85.06 161 ASN A C 1
ATOM 1235 O O . ASN A 1 161 ? -16.200 0.102 17.036 1.00 85.06 161 ASN A O 1
ATOM 1239 N N . LEU A 1 162 ? -17.267 -1.830 16.568 1.00 88.94 162 LEU A N 1
ATOM 1240 C CA . LEU A 1 162 ? -17.357 -1.652 15.129 1.00 88.94 162 LEU A CA 1
ATOM 1241 C C . LEU A 1 162 ? -18.101 -0.350 14.785 1.00 88.94 162 LEU A C 1
ATOM 1243 O O . LEU A 1 162 ? -19.211 -0.122 15.271 1.00 88.94 162 LEU A O 1
ATOM 1247 N N . VAL A 1 163 ? -17.514 0.477 13.921 1.00 91.81 163 VAL A N 1
ATOM 1248 C CA . VAL A 1 163 ? -18.125 1.728 13.452 1.00 91.81 163 VAL A CA 1
ATOM 1249 C C . VAL A 1 163 ? -18.266 1.681 11.939 1.00 91.81 163 VAL A C 1
ATOM 1251 O O . VAL A 1 163 ? -17.391 1.192 11.228 1.00 91.81 163 VAL A O 1
ATOM 1254 N N . LEU A 1 164 ? -19.385 2.181 11.424 1.00 91.69 164 LEU A N 1
ATOM 1255 C CA . LEU A 1 164 ? -19.563 2.330 9.987 1.00 91.69 164 LEU A CA 1
ATOM 1256 C C . LEU A 1 164 ? -18.723 3.511 9.490 1.00 91.69 164 LEU A C 1
ATOM 1258 O O . LEU A 1 164 ? -18.837 4.610 10.036 1.00 91.69 164 LEU A O 1
ATOM 1262 N N . ALA A 1 165 ? -17.922 3.304 8.444 1.00 88.12 165 ALA A N 1
ATOM 1263 C CA . ALA A 1 165 ? -17.161 4.393 7.844 1.00 88.12 165 ALA A CA 1
ATOM 1264 C C . ALA A 1 165 ? -18.103 5.494 7.332 1.00 88.12 165 ALA A C 1
ATOM 1266 O O . ALA A 1 165 ? -19.213 5.218 6.866 1.00 88.12 165 ALA A O 1
ATOM 1267 N N . SER A 1 166 ? -17.643 6.747 7.367 1.00 86.38 166 SER A N 1
ATOM 1268 C CA . SER A 1 166 ? -18.418 7.859 6.806 1.00 86.38 166 SER A CA 1
ATOM 1269 C C . SER A 1 166 ? -18.682 7.660 5.307 1.00 86.38 166 SER A C 1
ATOM 1271 O O . SER A 1 166 ? -17.867 7.063 4.600 1.00 86.38 166 SER A O 1
ATOM 1273 N N . GLU A 1 167 ? -19.782 8.214 4.789 1.00 82.06 167 GLU A N 1
ATOM 1274 C CA . GLU A 1 167 ? -20.099 8.135 3.353 1.00 82.06 167 GLU A CA 1
ATOM 1275 C C . GLU A 1 167 ? -18.984 8.727 2.480 1.00 82.06 167 GLU A C 1
ATOM 1277 O O . GLU A 1 167 ? -18.670 8.182 1.424 1.00 82.06 167 GLU A O 1
ATOM 1282 N N . CYS A 1 168 ? -18.337 9.802 2.944 1.00 77.00 168 CYS A N 1
ATOM 1283 C CA . CYS A 1 168 ? -17.204 10.419 2.256 1.00 77.00 168 CYS A CA 1
ATOM 1284 C C . CYS A 1 168 ? -16.005 9.460 2.184 1.00 77.00 168 CYS A C 1
ATOM 1286 O O . CYS A 1 168 ? -15.444 9.243 1.109 1.00 77.00 168 CYS A O 1
ATOM 1288 N N . THR A 1 169 ? -15.664 8.831 3.313 1.00 80.12 169 THR A N 1
ATOM 1289 C CA . THR A 1 169 ? -14.603 7.819 3.409 1.00 80.12 169 THR A CA 1
ATOM 1290 C C . THR A 1 169 ? -14.900 6.638 2.482 1.00 80.12 169 THR A C 1
ATOM 1292 O O . THR A 1 169 ? -14.062 6.261 1.663 1.00 80.12 169 THR A O 1
ATOM 1295 N N . ALA A 1 170 ? -16.118 6.095 2.544 1.00 81.12 170 ALA A N 1
ATOM 1296 C CA . ALA A 1 170 ? -16.541 4.972 1.714 1.00 81.12 170 ALA A CA 1
ATOM 1297 C C . ALA A 1 170 ? -16.503 5.308 0.212 1.00 81.12 170 ALA A C 1
ATOM 1299 O O . ALA A 1 170 ? -16.003 4.511 -0.583 1.00 81.12 170 ALA A O 1
ATOM 1300 N N . ALA A 1 171 ? -16.972 6.496 -0.182 1.00 80.69 171 ALA A N 1
ATOM 1301 C CA . ALA A 1 171 ? -16.966 6.942 -1.574 1.00 80.69 171 ALA A CA 1
ATOM 1302 C C . ALA A 1 171 ? -15.543 7.145 -2.117 1.00 80.69 171 ALA A C 1
ATOM 1304 O O . ALA A 1 171 ? -15.248 6.730 -3.243 1.00 80.69 171 ALA A O 1
ATOM 1305 N N . LEU A 1 172 ? -14.655 7.749 -1.318 1.00 77.75 172 LEU A N 1
ATOM 1306 C CA . LEU A 1 172 ? -13.254 7.936 -1.685 1.00 77.75 172 LEU A CA 1
ATOM 1307 C C . LEU A 1 172 ? -12.583 6.583 -1.949 1.00 77.75 172 LEU A C 1
ATOM 1309 O O . LEU A 1 172 ? -11.964 6.395 -2.997 1.00 77.75 172 LEU A O 1
ATOM 1313 N N . TYR A 1 173 ? -12.759 5.616 -1.049 1.00 75.81 173 TYR A N 1
ATOM 1314 C CA . TYR A 1 173 ? -12.128 4.307 -1.199 1.00 75.81 173 TYR A CA 1
ATOM 1315 C C . TYR A 1 173 ? -12.737 3.470 -2.319 1.00 75.81 173 TYR A C 1
ATOM 1317 O O . TYR A 1 173 ? -11.995 2.853 -3.082 1.00 75.81 173 TYR A O 1
ATOM 1325 N N . ALA A 1 174 ? -14.060 3.494 -2.494 1.00 77.19 174 ALA A N 1
ATOM 1326 C CA . ALA A 1 174 ? -14.708 2.796 -3.603 1.00 77.19 174 ALA A CA 1
ATOM 1327 C C . ALA A 1 174 ? -14.187 3.266 -4.976 1.00 77.19 174 ALA A C 1
ATOM 1329 O O . ALA A 1 174 ? -14.071 2.452 -5.890 1.00 77.19 174 ALA A O 1
ATOM 1330 N N . LYS A 1 175 ? -13.823 4.550 -5.114 1.00 76.62 175 LYS A N 1
ATOM 1331 C CA . LYS A 1 175 ? -13.276 5.127 -6.355 1.00 76.62 175 LYS A CA 1
ATOM 1332 C C . LYS A 1 175 ? -11.860 4.647 -6.686 1.00 76.62 175 LYS A C 1
ATOM 1334 O O . LYS A 1 175 ? -11.519 4.540 -7.861 1.00 76.62 175 LYS A O 1
ATOM 1339 N N . HIS A 1 176 ? -11.032 4.405 -5.673 1.00 70.69 176 HIS A N 1
ATOM 1340 C CA . HIS A 1 176 ? -9.614 4.067 -5.847 1.00 70.69 176 HIS A CA 1
ATOM 1341 C C . HIS A 1 176 ? -9.321 2.566 -5.706 1.00 70.69 176 HIS A C 1
ATOM 1343 O O . HIS A 1 176 ? -8.177 2.144 -5.880 1.00 70.69 176 HIS A O 1
ATOM 1349 N N . ARG A 1 177 ? -10.341 1.746 -5.425 1.00 72.19 177 ARG A N 1
ATOM 1350 C CA . ARG A 1 177 ? -10.193 0.296 -5.279 1.00 72.19 177 ARG A CA 1
ATOM 1351 C C . ARG A 1 177 ? -10.008 -0.386 -6.645 1.00 72.19 177 ARG A C 1
ATOM 1353 O O . ARG A 1 177 ? -10.777 -0.111 -7.564 1.00 72.19 177 ARG A O 1
ATOM 1360 N N . PRO A 1 178 ? -9.081 -1.357 -6.775 1.00 71.31 178 PRO A N 1
ATOM 1361 C CA . PRO A 1 178 ? -8.910 -2.127 -8.012 1.00 71.31 178 PRO A CA 1
ATOM 1362 C C . PRO A 1 178 ? -10.127 -2.987 -8.388 1.00 71.31 178 PRO A C 1
ATOM 1364 O O . PRO A 1 178 ? -10.327 -3.313 -9.554 1.00 71.31 178 PRO A O 1
ATOM 1367 N N . LYS A 1 179 ? -10.922 -3.400 -7.392 1.00 75.75 179 LYS A N 1
ATOM 1368 C CA . LYS A 1 179 ? -12.131 -4.216 -7.559 1.00 75.75 179 LYS A CA 1
ATOM 1369 C C . LYS A 1 179 ? -13.296 -3.556 -6.840 1.00 75.75 179 LYS A C 1
ATOM 1371 O O . LYS A 1 179 ? -13.149 -3.153 -5.687 1.00 75.75 179 LYS A O 1
ATOM 1376 N N . SER A 1 180 ? -14.467 -3.513 -7.466 1.00 76.50 180 SER A N 1
ATOM 1377 C CA . SER A 1 180 ? -15.677 -3.010 -6.811 1.00 76.50 180 SER A CA 1
ATOM 1378 C C . SER A 1 180 ? -15.980 -3.784 -5.517 1.00 76.50 180 SER A C 1
ATOM 1380 O O . SER A 1 180 ? -15.692 -4.986 -5.441 1.00 76.50 180 SER A O 1
ATOM 1382 N N . PRO A 1 181 ? -16.513 -3.117 -4.479 1.00 79.19 181 PRO A N 1
ATOM 1383 C CA . PRO A 1 181 ? -16.911 -3.787 -3.247 1.00 79.19 181 PRO A CA 1
ATOM 1384 C C . PRO A 1 181 ? -17.979 -4.856 -3.528 1.00 79.19 181 PRO A C 1
ATOM 1386 O O . PRO A 1 181 ? -18.810 -4.663 -4.424 1.00 79.19 181 PRO A O 1
ATOM 1389 N N . PRO A 1 182 ? -17.970 -5.993 -2.805 1.00 80.75 182 PRO A N 1
ATOM 1390 C CA . PRO A 1 182 ? -18.981 -7.025 -2.992 1.00 80.75 182 PRO A CA 1
ATOM 1391 C C . PRO A 1 182 ? -20.401 -6.478 -2.749 1.00 80.75 182 PRO A C 1
ATOM 1393 O O . PRO A 1 182 ? -20.589 -5.647 -1.851 1.00 80.75 182 PRO A O 1
ATOM 1396 N N . PRO A 1 183 ? -21.420 -6.929 -3.505 1.00 83.19 183 PRO A N 1
ATOM 1397 C CA . PRO A 1 183 ? -22.790 -6.454 -3.326 1.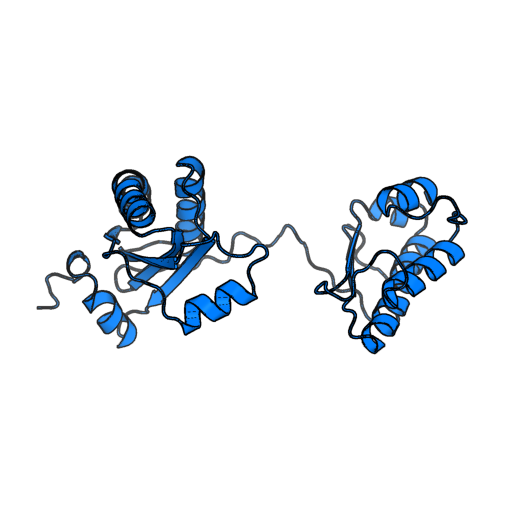00 83.19 183 PRO A CA 1
ATOM 1398 C C . PRO A 1 183 ? -23.287 -6.685 -1.893 1.00 83.19 183 PRO A C 1
ATOM 1400 O O . PRO A 1 183 ? -23.082 -7.755 -1.328 1.00 83.19 183 PRO A O 1
ATOM 1403 N N . GLY A 1 184 ? -23.956 -5.689 -1.310 1.00 83.56 184 GLY A N 1
ATOM 1404 C CA . GLY A 1 184 ? -24.518 -5.783 0.044 1.00 83.56 184 GLY A CA 1
ATOM 1405 C C . GLY A 1 184 ? -23.512 -5.596 1.187 1.00 83.56 184 GLY A C 1
ATOM 1406 O O . GLY A 1 184 ? -23.908 -5.672 2.348 1.00 83.56 184 GLY A O 1
ATOM 1407 N N . THR A 1 185 ? -22.242 -5.310 0.887 1.00 89.81 185 THR A N 1
ATOM 1408 C CA . THR A 1 185 ? -21.236 -4.982 1.907 1.00 89.81 185 THR A CA 1
ATOM 1409 C C . THR A 1 185 ? -21.160 -3.483 2.167 1.00 89.81 185 THR A C 1
ATOM 1411 O O . THR A 1 185 ? -21.486 -2.662 1.305 1.00 89.81 185 THR A O 1
ATOM 1414 N N . ARG A 1 186 ? -20.722 -3.120 3.372 1.00 90.88 186 ARG A N 1
ATOM 1415 C CA . ARG A 1 186 ? -20.406 -1.741 3.747 1.00 90.88 186 ARG A CA 1
ATOM 1416 C C . ARG A 1 186 ? -18.983 -1.672 4.284 1.00 90.88 186 ARG A C 1
ATOM 1418 O O . ARG A 1 186 ? -18.452 -2.684 4.734 1.00 90.88 186 ARG A O 1
ATOM 1425 N N . LEU A 1 187 ? -18.383 -0.487 4.208 1.00 92.19 187 LEU A N 1
ATOM 1426 C CA . LEU A 1 187 ? -17.064 -0.240 4.774 1.00 92.19 187 LEU A CA 1
ATOM 1427 C C . LEU A 1 187 ? -17.197 -0.036 6.284 1.00 92.19 187 LEU A C 1
ATOM 1429 O O . LEU A 1 187 ? -17.868 0.896 6.732 1.00 92.19 187 LEU A O 1
ATOM 1433 N N . TRP A 1 188 ? -16.553 -0.905 7.046 1.00 93.62 188 TRP A N 1
ATOM 1434 C CA . TRP A 1 188 ? -16.490 -0.829 8.497 1.00 93.62 188 TRP A CA 1
ATOM 1435 C C . TRP A 1 188 ? -15.089 -0.450 8.951 1.00 93.62 188 TRP A C 1
ATOM 1437 O O . TRP A 1 188 ? -14.108 -0.897 8.358 1.00 93.62 188 TRP A O 1
ATOM 1447 N N . GLU A 1 189 ? -15.013 0.343 10.013 1.00 94.00 189 GLU A N 1
ATOM 1448 C CA . GLU A 1 189 ? -13.783 0.752 10.680 1.00 94.00 189 GLU A CA 1
ATOM 1449 C C . GLU A 1 189 ? -13.724 0.104 12.066 1.00 94.00 189 GLU A C 1
ATOM 1451 O O . GLU A 1 189 ? -14.675 0.163 12.853 1.00 94.00 189 GLU A O 1
ATOM 1456 N N . ILE A 1 190 ? -12.594 -0.534 12.353 1.00 94.06 190 ILE A N 1
ATOM 1457 C CA . ILE A 1 190 ? -12.285 -1.145 13.641 1.00 94.06 190 ILE A CA 1
ATOM 1458 C C . ILE A 1 190 ? -11.090 -0.397 14.206 1.00 94.06 190 ILE A C 1
ATOM 1460 O O . ILE A 1 190 ? -10.013 -0.391 13.609 1.00 94.06 190 ILE A O 1
ATOM 1464 N N . PHE A 1 191 ? -11.292 0.232 15.356 1.00 93.25 191 PHE A N 1
ATOM 1465 C CA . PHE A 1 191 ? -10.296 1.079 15.990 1.00 93.25 191 PHE A CA 1
ATOM 1466 C C . PHE A 1 191 ? -9.578 0.319 17.102 1.00 93.25 191 PHE A C 1
ATOM 1468 O O . PHE A 1 191 ? -10.217 -0.261 17.983 1.00 93.25 191 PHE A O 1
ATOM 1475 N N . ILE A 1 192 ? -8.251 0.327 17.053 1.00 93.62 192 ILE A N 1
ATOM 1476 C CA . ILE A 1 192 ? -7.365 -0.325 18.012 1.00 93.62 192 ILE A CA 1
ATOM 1477 C C . ILE A 1 192 ? -6.461 0.753 18.601 1.00 93.62 192 ILE A C 1
ATOM 1479 O O . ILE A 1 192 ? -5.511 1.200 17.960 1.00 93.62 192 ILE A O 1
ATOM 1483 N N . GLY A 1 193 ? -6.761 1.167 19.825 1.00 92.56 193 GLY A N 1
ATOM 1484 C CA . GLY A 1 193 ? -5.943 2.107 20.576 1.00 92.56 193 GLY A CA 1
ATOM 1485 C C . GLY A 1 193 ? -4.822 1.379 21.303 1.00 92.56 193 GLY A C 1
ATOM 1486 O O . GLY A 1 193 ? -5.028 0.288 21.841 1.00 92.56 193 GLY A O 1
ATOM 1487 N N . LEU A 1 194 ? -3.655 2.006 21.348 1.00 92.44 194 LEU A N 1
ATOM 1488 C CA . LEU A 1 194 ? -2.467 1.547 22.047 1.00 92.44 194 LEU A CA 1
ATOM 1489 C C . LEU A 1 194 ? -1.831 2.726 22.790 1.00 92.44 194 LEU A C 1
ATOM 1491 O O . LEU A 1 194 ? -1.675 3.820 22.243 1.00 92.44 194 LEU A O 1
ATOM 1495 N N . GLN A 1 195 ? -1.441 2.469 24.034 1.00 91.12 195 GLN A N 1
ATOM 1496 C CA . GLN A 1 195 ? -0.641 3.367 24.850 1.00 91.12 195 GLN A CA 1
ATOM 1497 C C . GLN A 1 195 ? 0.490 2.583 25.521 1.00 91.12 195 GLN A C 1
ATOM 1499 O O . GLN A 1 195 ? 0.252 1.620 26.257 1.00 91.12 195 GLN A O 1
ATOM 1504 N N . GLY A 1 196 ? 1.715 3.029 25.288 1.00 89.94 196 GLY A N 1
ATOM 1505 C CA . GLY A 1 196 ? 2.936 2.403 25.769 1.00 89.94 196 GLY A CA 1
ATOM 1506 C C . GLY A 1 196 ? 4.101 2.846 24.899 1.00 89.94 196 GLY A C 1
ATOM 1507 O O . GLY A 1 196 ? 4.035 3.918 24.305 1.00 89.94 196 GLY A O 1
ATOM 1508 N N . SER A 1 197 ? 5.137 2.031 24.777 1.00 91.75 197 SER A N 1
ATOM 1509 C CA . SER A 1 197 ? 6.365 2.403 24.079 1.00 91.75 197 SER A CA 1
ATOM 1510 C C . SER A 1 197 ? 6.762 1.376 23.030 1.00 91.75 197 SER A C 1
ATOM 1512 O O . SER A 1 197 ? 6.508 0.177 23.152 1.00 91.75 197 SER A O 1
ATOM 1514 N N . GLY A 1 198 ? 7.397 1.859 21.967 1.00 92.50 198 GLY A N 1
ATOM 1515 C CA . GLY A 1 198 ? 7.859 1.011 20.879 1.00 92.50 198 GLY A CA 1
ATOM 1516 C C . GLY A 1 198 ? 8.100 1.790 19.603 1.00 92.50 198 GLY A C 1
ATOM 1517 O O . GLY A 1 198 ? 8.387 2.983 19.633 1.00 92.50 198 GLY A O 1
ATOM 1518 N N . ASP A 1 199 ? 7.978 1.099 18.475 1.00 92.19 199 ASP A N 1
ATOM 1519 C CA . ASP A 1 199 ? 8.184 1.664 17.148 1.00 92.19 199 ASP A CA 1
ATOM 1520 C C . ASP A 1 199 ? 6.950 1.424 16.268 1.00 92.19 199 ASP A C 1
ATOM 1522 O O . ASP A 1 199 ? 6.470 0.293 16.155 1.00 92.19 199 ASP A O 1
ATOM 1526 N N . ARG A 1 200 ? 6.406 2.493 15.672 1.00 90.38 200 ARG A N 1
ATOM 1527 C CA . ARG A 1 200 ? 5.169 2.426 14.874 1.00 90.38 200 ARG A CA 1
ATOM 1528 C C . ARG A 1 200 ? 5.337 1.615 13.596 1.00 90.38 200 ARG A C 1
ATOM 1530 O O . ARG A 1 200 ? 4.378 0.975 13.173 1.00 90.38 200 ARG A O 1
ATOM 1537 N N . THR A 1 201 ? 6.527 1.633 13.004 1.00 87.00 201 THR A N 1
ATOM 1538 C CA . THR A 1 201 ? 6.850 0.829 11.826 1.00 87.00 201 THR A CA 1
ATOM 1539 C C . THR A 1 201 ? 6.801 -0.648 12.190 1.00 87.00 201 THR A C 1
ATOM 1541 O O . THR A 1 201 ? 6.114 -1.426 11.533 1.00 87.00 201 THR A O 1
ATOM 1544 N N . VAL A 1 202 ? 7.473 -1.023 13.284 1.00 89.81 202 VAL A N 1
ATOM 1545 C CA . VAL A 1 202 ? 7.511 -2.414 13.762 1.00 89.81 202 VAL A CA 1
ATOM 1546 C C . VAL A 1 202 ? 6.114 -2.893 14.151 1.00 89.81 202 VAL A C 1
ATOM 1548 O O . VAL A 1 202 ? 5.720 -3.997 13.787 1.00 89.81 202 VAL A O 1
ATOM 1551 N N . LEU A 1 203 ? 5.343 -2.057 14.852 1.00 90.94 203 LEU A N 1
ATOM 1552 C CA . LEU A 1 203 ? 3.963 -2.362 15.221 1.00 90.94 203 LEU A CA 1
ATOM 1553 C C . LEU A 1 203 ? 3.082 -2.597 13.987 1.00 90.94 203 LEU A C 1
ATOM 1555 O O . LEU A 1 203 ? 2.344 -3.581 13.941 1.00 90.94 203 LEU A O 1
ATOM 1559 N N . GLY A 1 204 ? 3.149 -1.700 12.999 1.00 88.88 204 GLY A N 1
ATOM 1560 C CA . GLY A 1 204 ? 2.382 -1.822 11.761 1.00 88.88 204 GLY A CA 1
ATOM 1561 C C . GLY A 1 204 ? 2.715 -3.114 11.019 1.00 88.88 204 GLY A C 1
ATOM 1562 O O . GLY A 1 204 ? 1.809 -3.870 10.675 1.00 88.88 204 GLY A O 1
ATOM 1563 N N . ASP A 1 205 ? 4.004 -3.407 10.851 1.00 88.62 205 ASP A N 1
ATOM 1564 C CA . ASP A 1 205 ? 4.470 -4.616 10.171 1.00 88.62 205 ASP A CA 1
ATOM 1565 C C . ASP A 1 205 ? 4.033 -5.900 10.897 1.00 88.62 205 ASP A C 1
ATOM 1567 O O . ASP A 1 205 ? 3.484 -6.816 10.279 1.00 88.62 205 ASP A O 1
ATOM 1571 N N . GLN A 1 206 ? 4.173 -5.949 12.226 1.00 90.94 206 GLN A N 1
ATOM 1572 C CA . GLN A 1 206 ? 3.732 -7.096 13.022 1.00 90.94 206 GLN A CA 1
ATOM 1573 C C . GLN A 1 206 ? 2.219 -7.316 12.944 1.00 90.94 206 GLN A C 1
ATOM 1575 O O . GLN A 1 206 ? 1.781 -8.462 12.848 1.00 90.94 206 GLN A O 1
ATOM 1580 N N . LEU A 1 207 ? 1.415 -6.247 12.935 1.00 91.25 207 LEU A N 1
ATOM 1581 C CA . LEU A 1 207 ? -0.034 -6.358 12.758 1.00 91.25 207 LEU A CA 1
ATOM 1582 C C . LEU A 1 207 ? -0.393 -6.954 11.392 1.00 91.25 207 LEU A C 1
ATOM 1584 O O . LEU A 1 207 ? -1.255 -7.829 11.324 1.00 91.25 207 LEU A O 1
ATOM 1588 N N . VAL A 1 208 ? 0.275 -6.530 10.314 1.00 89.62 208 VAL A N 1
ATOM 1589 C CA . VAL A 1 208 ? 0.043 -7.095 8.974 1.00 89.62 208 VAL A CA 1
ATOM 1590 C C . VAL A 1 208 ? 0.368 -8.588 8.947 1.00 89.62 208 VAL A C 1
ATOM 1592 O O . VAL A 1 208 ? -0.437 -9.374 8.438 1.00 89.62 208 VAL A O 1
ATOM 1595 N N . HIS A 1 209 ? 1.506 -8.990 9.517 1.00 89.62 209 HIS A N 1
ATOM 1596 C CA . HIS A 1 209 ? 1.930 -10.390 9.561 1.00 89.62 209 HIS A CA 1
ATOM 1597 C C . HIS A 1 209 ? 0.972 -11.253 10.384 1.00 89.62 209 HIS A C 1
ATOM 1599 O O . HIS A 1 209 ? 0.462 -12.251 9.886 1.00 89.62 209 HIS A O 1
ATOM 1605 N N . VAL A 1 210 ? 0.647 -10.827 11.604 1.00 92.81 210 VAL A N 1
ATOM 1606 C CA . VAL A 1 210 ? -0.210 -11.579 12.532 1.00 92.81 210 VAL A CA 1
ATOM 1607 C C . VAL A 1 210 ? -1.623 -11.762 11.974 1.00 92.81 210 VAL A C 1
ATOM 1609 O O . VAL A 1 210 ? -2.197 -12.847 12.073 1.00 92.81 210 VAL A O 1
ATOM 1612 N N . LEU A 1 211 ? -2.181 -10.732 11.331 1.00 91.81 211 LEU A N 1
ATOM 1613 C CA . LEU A 1 211 ? -3.480 -10.843 10.665 1.00 91.81 211 LEU A CA 1
ATOM 1614 C C . LEU A 1 211 ? -3.411 -11.749 9.431 1.00 91.81 211 LEU A C 1
ATOM 1616 O O . LEU A 1 211 ? -4.321 -12.548 9.211 1.00 91.81 211 LEU A O 1
ATOM 1620 N N . SER A 1 212 ? -2.328 -11.674 8.654 1.00 89.56 212 SER A N 1
ATOM 1621 C CA . SER A 1 212 ? -2.132 -12.531 7.479 1.00 89.56 212 SER A CA 1
ATOM 1622 C C . SER A 1 212 ? -1.977 -14.006 7.858 1.00 89.56 212 SER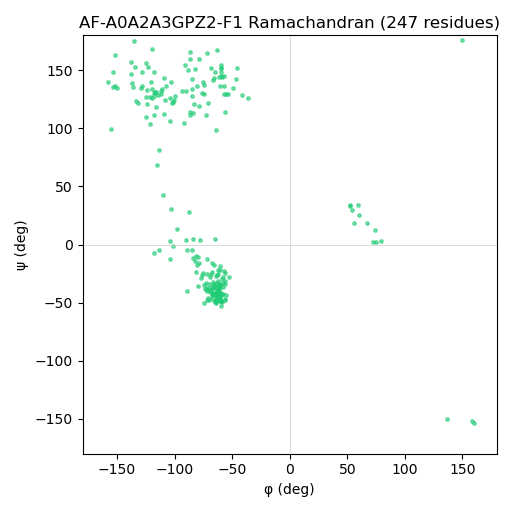 A C 1
ATOM 1624 O O . SER A 1 212 ? -2.613 -14.858 7.235 1.00 89.56 212 SER A O 1
ATOM 1626 N N . ASP A 1 213 ? -1.212 -14.308 8.909 1.00 90.56 213 ASP A N 1
ATOM 1627 C CA . ASP A 1 213 ? -1.016 -15.663 9.440 1.00 90.56 213 ASP A CA 1
ATOM 1628 C C . ASP A 1 213 ? -2.322 -16.251 9.994 1.00 90.56 213 ASP A C 1
ATOM 1630 O O . ASP A 1 213 ? -2.594 -17.445 9.844 1.00 90.56 213 ASP A O 1
ATOM 1634 N N . ALA A 1 214 ? -3.182 -15.401 10.563 1.00 90.50 214 ALA A N 1
ATOM 1635 C CA . ALA A 1 214 ? -4.535 -15.760 10.980 1.00 90.50 214 ALA A CA 1
ATOM 1636 C C . ALA A 1 214 ? -5.548 -15.838 9.814 1.00 90.50 214 ALA A C 1
ATOM 1638 O O . ALA A 1 214 ? -6.738 -16.054 10.051 1.00 90.50 214 ALA A O 1
ATOM 1639 N N . ALA A 1 215 ? -5.105 -15.654 8.562 1.00 91.00 215 ALA A N 1
ATOM 1640 C CA . ALA A 1 215 ? -5.943 -15.565 7.361 1.00 91.00 215 ALA A CA 1
ATOM 1641 C C . ALA A 1 215 ? -7.054 -14.493 7.454 1.00 91.00 215 ALA A C 1
ATOM 1643 O O . ALA A 1 215 ? -8.123 -14.615 6.848 1.00 91.00 215 ALA A O 1
ATOM 1644 N N . MET A 1 216 ? -6.803 -13.428 8.218 1.00 91.25 216 MET A N 1
ATOM 1645 C CA . MET A 1 216 ? -7.697 -12.289 8.382 1.00 91.25 216 MET A CA 1
ATOM 1646 C C . MET A 1 216 ? -7.352 -11.211 7.357 1.00 91.25 216 MET A C 1
ATOM 1648 O O . MET A 1 216 ? -6.368 -10.485 7.479 1.00 91.25 216 MET A O 1
ATOM 1652 N N . HIS A 1 217 ? -8.182 -11.104 6.322 1.00 88.00 217 HIS A N 1
ATOM 1653 C CA . HIS A 1 217 ? -8.009 -10.098 5.281 1.00 88.00 217 HIS A CA 1
ATOM 1654 C C . HIS A 1 217 ? -8.648 -8.765 5.671 1.00 88.00 217 HIS A C 1
ATOM 1656 O O . HIS A 1 217 ? -9.814 -8.721 6.063 1.00 88.00 217 HIS A O 1
ATOM 1662 N N . PHE A 1 218 ? -7.905 -7.679 5.468 1.00 90.12 218 PHE A N 1
ATOM 1663 C CA . PHE A 1 218 ? -8.397 -6.309 5.568 1.00 90.12 218 PHE A CA 1
ATOM 1664 C C . PHE A 1 218 ? -8.162 -5.557 4.253 1.00 90.12 218 PHE A C 1
ATOM 1666 O O . PHE A 1 218 ? -7.252 -5.887 3.494 1.00 90.12 218 PHE A O 1
ATOM 1673 N N . ASP A 1 219 ? -8.994 -4.554 3.969 1.00 87.25 219 ASP A N 1
ATOM 1674 C CA . ASP A 1 219 ? -8.828 -3.699 2.790 1.00 87.25 219 ASP A CA 1
ATOM 1675 C C . ASP A 1 219 ? -7.760 -2.625 3.036 1.00 87.25 219 ASP A C 1
ATOM 1677 O O . ASP A 1 219 ? -7.005 -2.289 2.124 1.00 87.25 219 ASP A O 1
ATOM 1681 N N . GLN A 1 220 ? -7.680 -2.102 4.265 1.00 87.31 220 GLN A N 1
ATOM 1682 C CA . GLN A 1 220 ? -6.674 -1.114 4.650 1.00 87.31 220 GLN A CA 1
ATOM 1683 C C . GLN A 1 220 ? -6.355 -1.148 6.150 1.00 87.31 220 GLN A C 1
ATOM 1685 O O . GLN A 1 220 ? -7.226 -1.424 6.976 1.00 87.31 220 GLN A O 1
ATOM 1690 N N . LEU A 1 221 ? -5.103 -0.829 6.482 1.00 90.31 221 LEU A N 1
ATOM 1691 C CA . LEU A 1 221 ? -4.630 -0.542 7.833 1.00 90.31 221 LEU A CA 1
ATOM 1692 C C . LEU A 1 221 ? -4.083 0.889 7.846 1.00 90.31 221 LEU A C 1
ATOM 1694 O O . LEU A 1 221 ? -3.252 1.247 7.011 1.00 90.31 221 LEU A O 1
ATOM 1698 N N . ILE A 1 222 ? -4.577 1.716 8.763 1.00 89.81 222 ILE A N 1
ATOM 1699 C CA . ILE A 1 222 ? -4.164 3.115 8.919 1.00 89.81 222 ILE A CA 1
ATOM 1700 C C . ILE A 1 222 ? -3.639 3.300 10.334 1.00 89.81 222 ILE A C 1
ATOM 1702 O O . ILE A 1 222 ? -4.361 3.027 11.287 1.00 89.81 222 ILE A O 1
ATOM 1706 N N . THR A 1 223 ? -2.431 3.833 10.480 1.00 90.75 223 THR A N 1
ATOM 1707 C CA . THR A 1 223 ? -1.886 4.201 11.790 1.00 90.75 223 THR A CA 1
ATOM 1708 C C . THR A 1 223 ? -1.984 5.710 11.988 1.00 90.75 223 THR A C 1
ATOM 1710 O O . THR A 1 223 ? -1.432 6.492 11.212 1.00 90.75 223 THR A O 1
ATOM 1713 N N . ARG A 1 224 ? -2.675 6.126 13.046 1.00 92.06 224 ARG A N 1
ATOM 1714 C CA . ARG A 1 224 ? -2.725 7.503 13.541 1.00 92.06 224 ARG A CA 1
ATOM 1715 C C . ARG A 1 224 ? -1.844 7.619 14.777 1.00 92.06 224 ARG A C 1
ATOM 1717 O O . ARG A 1 224 ? -1.808 6.719 15.614 1.00 92.06 224 ARG A O 1
ATOM 1724 N N . PHE A 1 225 ? -1.119 8.725 14.869 1.00 91.88 225 PHE A N 1
ATOM 1725 C CA . PHE A 1 225 ? -0.207 9.010 15.969 1.00 91.88 225 PHE A CA 1
ATOM 1726 C C . PHE A 1 225 ? -0.580 10.339 16.608 1.00 91.88 225 PHE A C 1
ATOM 1728 O O . PHE A 1 225 ? -0.778 11.327 15.902 1.00 91.88 225 PHE A O 1
ATOM 1735 N N . TYR A 1 226 ? -0.643 10.343 17.933 1.00 90.88 226 TYR A N 1
ATOM 1736 C CA . TYR A 1 226 ? -1.034 11.486 18.736 1.00 90.88 226 TYR A CA 1
ATOM 1737 C C . TYR A 1 226 ? 0.059 11.792 19.754 1.00 90.88 226 TYR A C 1
ATOM 1739 O O . TYR A 1 226 ? 0.254 11.045 20.714 1.00 90.88 226 TYR A O 1
ATOM 1747 N N . THR A 1 227 ? 0.753 12.909 19.556 1.00 88.56 227 THR A N 1
ATOM 1748 C CA . THR A 1 227 ? 1.829 13.351 20.446 1.00 88.56 227 THR A CA 1
ATOM 1749 C C . THR A 1 227 ? 1.293 13.712 21.833 1.00 88.56 227 THR A C 1
ATOM 1751 O O . THR A 1 227 ? 0.215 14.312 21.959 1.00 88.56 227 THR A O 1
ATOM 1754 N N . ALA A 1 228 ? 2.068 13.399 22.873 1.00 87.62 228 ALA A N 1
ATOM 1755 C CA . ALA A 1 228 ? 1.820 13.844 24.244 1.00 87.62 228 ALA A CA 1
ATOM 1756 C C . ALA A 1 228 ? 1.496 15.353 24.344 1.00 87.62 228 ALA A C 1
ATOM 1758 O O . ALA A 1 228 ? 2.053 16.185 23.627 1.00 87.62 228 ALA A O 1
ATOM 1759 N N . GLY A 1 229 ? 0.574 15.713 25.244 1.00 83.44 229 GLY A N 1
ATOM 1760 C CA . GLY A 1 229 ? 0.202 17.108 25.524 1.00 83.44 229 GLY A CA 1
ATOM 1761 C C . GLY A 1 229 ? -0.680 17.805 24.477 1.00 83.44 229 GLY A C 1
ATOM 1762 O O . GLY A 1 229 ? -0.997 18.980 24.648 1.00 83.44 229 GLY A O 1
ATOM 1763 N N . THR A 1 230 ? -1.100 17.117 23.411 1.00 86.75 230 THR A N 1
ATOM 1764 C CA . THR A 1 230 ? -2.007 17.681 22.396 1.00 86.75 230 THR A CA 1
ATOM 1765 C C . THR A 1 230 ? -3.486 17.477 22.752 1.00 86.75 230 THR A C 1
ATOM 1767 O O . THR A 1 230 ? -3.869 16.486 23.383 1.00 86.75 230 THR A O 1
ATOM 1770 N N . GLU A 1 231 ? -4.349 18.401 22.317 1.00 86.81 231 GLU A N 1
ATOM 1771 C CA . GLU A 1 231 ? -5.809 18.247 22.446 1.00 86.81 231 GLU A CA 1
ATOM 1772 C C . GLU A 1 231 ? -6.313 17.022 21.670 1.00 86.81 231 GLU A C 1
ATOM 1774 O O . GLU A 1 231 ? -7.153 16.276 22.173 1.00 86.81 231 GLU A O 1
ATOM 1779 N N . GLU A 1 232 ? -5.735 16.763 20.492 1.00 84.88 232 GLU A N 1
ATOM 1780 C CA . GLU A 1 232 ? -6.064 15.614 19.642 1.00 84.88 232 GLU A CA 1
ATOM 1781 C C . GLU A 1 232 ? -5.837 14.283 20.362 1.00 84.88 232 GLU A C 1
ATOM 1783 O O . GLU A 1 232 ? -6.698 13.404 20.316 1.00 84.88 232 GLU A O 1
ATOM 1788 N N . ARG A 1 233 ? -4.725 14.146 21.100 1.00 86.00 233 ARG A N 1
ATOM 1789 C CA . ARG A 1 233 ? -4.474 12.969 21.941 1.00 86.00 233 ARG A CA 1
ATOM 1790 C C . ARG A 1 233 ? -5.548 12.808 23.009 1.00 86.00 233 ARG A C 1
ATOM 1792 O O . ARG A 1 233 ? -6.069 11.710 23.191 1.00 86.00 233 ARG A O 1
ATOM 1799 N N . THR A 1 234 ? -5.864 13.880 23.733 1.00 84.06 234 THR A N 1
ATOM 1800 C CA . THR A 1 234 ? -6.864 13.847 24.813 1.00 84.06 234 THR A CA 1
ATOM 1801 C C . THR A 1 234 ? -8.236 13.450 24.274 1.00 84.06 234 THR A C 1
ATOM 1803 O O . THR A 1 234 ? -8.931 12.629 24.879 1.00 84.06 234 THR A O 1
ATOM 1806 N N . GLN A 1 235 ? -8.606 13.977 23.106 1.00 86.06 235 GLN A N 1
ATOM 1807 C CA . GLN A 1 235 ? -9.833 13.612 22.412 1.00 86.06 235 GLN A CA 1
ATOM 1808 C C . GLN A 1 235 ? -9.811 12.144 21.969 1.00 86.06 235 GLN A C 1
ATOM 1810 O O . GLN A 1 235 ? -10.757 11.418 22.273 1.00 86.06 235 GLN A O 1
ATOM 1815 N N . ALA A 1 236 ? -8.734 11.677 21.333 1.00 84.56 236 ALA A N 1
ATOM 1816 C CA . ALA A 1 236 ? -8.602 10.288 20.899 1.00 84.56 236 ALA A CA 1
ATOM 1817 C C . ALA A 1 236 ? -8.697 9.315 22.087 1.00 84.56 236 ALA A C 1
ATOM 1819 O O . ALA A 1 236 ? -9.567 8.446 22.107 1.00 84.56 236 ALA A O 1
ATOM 1820 N N . LEU A 1 237 ? -7.896 9.520 23.140 1.00 83.62 237 LEU A N 1
ATOM 1821 C CA . LEU A 1 237 ? -7.902 8.686 24.349 1.00 83.62 237 LEU A CA 1
ATOM 1822 C C . LEU A 1 237 ? -9.213 8.776 25.144 1.00 83.62 237 LEU A C 1
ATOM 1824 O O . LEU A 1 237 ? -9.508 7.887 25.943 1.00 83.62 237 LEU A O 1
ATOM 1828 N N . SER A 1 238 ? -10.045 9.800 24.923 1.00 86.25 238 SER A N 1
ATOM 1829 C CA . SER A 1 238 ? -11.377 9.861 25.535 1.00 86.25 238 SER A CA 1
ATOM 1830 C C . SER A 1 238 ? -12.298 8.725 25.089 1.00 86.25 238 SER A C 1
ATOM 1832 O O . SER A 1 238 ? -13.166 8.313 25.861 1.00 86.25 238 SER A O 1
ATOM 1834 N N . HIS A 1 239 ? -12.061 8.175 23.895 1.00 87.81 239 HIS A N 1
ATOM 1835 C CA . HIS A 1 239 ? -12.789 7.027 23.370 1.00 87.81 239 HIS A CA 1
ATOM 1836 C C . HIS A 1 239 ? -12.310 5.692 23.963 1.00 87.81 239 HIS A C 1
ATOM 1838 O O . HIS A 1 239 ? -13.046 4.709 23.898 1.00 87.81 239 HIS A O 1
ATOM 1844 N N . TYR A 1 240 ? -11.130 5.662 24.594 1.00 88.50 240 TYR A N 1
ATOM 1845 C CA . TYR A 1 240 ? -10.483 4.458 25.120 1.00 88.50 240 TYR A CA 1
ATOM 1846 C C . TYR A 1 240 ? -10.407 4.471 26.655 1.00 88.50 240 TYR A C 1
ATOM 1848 O O . TYR A 1 240 ? -9.366 4.797 27.232 1.00 88.50 240 TYR A O 1
ATOM 1856 N N . PRO A 1 241 ? -11.488 4.102 27.365 1.00 83.62 241 PRO A N 1
ATOM 1857 C CA . PRO A 1 241 ? -11.519 4.145 28.826 1.00 83.62 241 PRO A CA 1
ATOM 1858 C C . PRO A 1 241 ? -10.432 3.292 29.497 1.00 83.62 241 PRO A C 1
ATOM 1860 O O . PRO A 1 241 ? -9.972 3.662 30.575 1.00 83.62 241 PRO A O 1
ATOM 1863 N N . ASN A 1 242 ? -9.989 2.196 28.869 1.00 83.62 242 ASN A N 1
ATOM 1864 C CA . ASN A 1 242 ? -8.960 1.313 29.431 1.00 83.62 242 ASN A CA 1
ATOM 1865 C C . ASN A 1 242 ? -7.530 1.838 29.213 1.00 83.62 242 ASN A C 1
ATOM 1867 O O . ASN A 1 242 ? -6.589 1.291 29.787 1.00 83.62 242 ASN A O 1
ATOM 1871 N N . LEU A 1 243 ? -7.369 2.882 28.394 1.00 81.81 243 LEU A N 1
ATOM 1872 C CA . LEU A 1 243 ? -6.086 3.522 28.089 1.00 81.81 243 LEU A CA 1
ATOM 1873 C C . LEU A 1 243 ? -5.907 4.856 28.815 1.00 81.81 243 LEU A C 1
ATOM 1875 O O . LEU A 1 243 ? -4.915 5.543 28.612 1.00 81.81 243 LEU A O 1
ATOM 1879 N N . ARG A 1 244 ? -6.854 5.260 29.663 1.00 70.62 244 ARG A N 1
ATOM 1880 C CA . ARG A 1 244 ? -6.669 6.446 30.503 1.00 70.62 244 ARG A CA 1
ATOM 1881 C C . ARG A 1 244 ? -5.714 6.133 31.647 1.00 70.62 244 ARG A C 1
ATOM 1883 O O . ARG A 1 244 ? -5.790 5.061 32.256 1.00 70.62 244 ARG A O 1
ATOM 1890 N N . ASN A 1 245 ? -4.829 7.076 31.966 1.00 65.06 245 ASN A N 1
ATOM 1891 C CA . ASN A 1 245 ? -4.031 6.954 33.176 1.00 65.06 245 ASN A CA 1
ATOM 1892 C C . ASN A 1 245 ? -4.941 7.060 34.408 1.00 65.06 245 ASN A C 1
ATOM 1894 O O . ASN A 1 245 ? -5.884 7.853 34.409 1.00 65.06 245 ASN A O 1
ATOM 1898 N N . PRO A 1 246 ? -4.685 6.266 35.463 1.00 54.72 246 PRO A N 1
ATOM 1899 C CA . PRO A 1 246 ? -5.442 6.369 36.708 1.00 54.72 246 PRO A CA 1
ATOM 1900 C C . PRO A 1 246 ? -5.321 7.757 37.359 1.00 54.72 246 PRO A C 1
ATOM 1902 O O . PRO A 1 246 ? -6.228 8.142 38.091 1.00 54.72 246 PRO A O 1
ATOM 1905 N N . ASP A 1 247 ? -4.262 8.505 37.033 1.00 52.75 247 ASP A N 1
ATOM 1906 C CA . ASP A 1 247 ? -3.997 9.859 37.531 1.00 52.75 247 ASP A CA 1
ATOM 1907 C C . ASP A 1 247 ? -4.696 10.979 36.723 1.00 52.75 247 ASP A C 1
ATOM 1909 O O . ASP A 1 247 ? -4.664 12.131 37.142 1.00 52.75 247 ASP A O 1
ATOM 1913 N N . ASP A 1 248 ? -5.378 10.664 35.609 1.00 51.91 248 ASP A N 1
ATOM 1914 C CA . ASP A 1 248 ? -6.155 11.626 34.792 1.00 51.91 248 ASP A CA 1
ATOM 1915 C C . ASP A 1 248 ? -7.619 11.798 35.292 1.00 51.91 248 ASP A C 1
ATOM 1917 O O . ASP A 1 248 ? -8.531 12.068 34.500 1.00 51.91 248 ASP A O 1
ATOM 1921 N N . ARG A 1 249 ? -7.883 11.588 36.593 1.00 40.56 249 ARG A N 1
ATOM 1922 C CA . ARG A 1 249 ? -9.212 11.737 37.227 1.00 40.56 249 ARG A CA 1
ATOM 1923 C C . ARG A 1 249 ? -9.313 12.928 38.167 1.00 40.56 249 ARG A C 1
ATOM 1925 O O . ARG A 1 249 ? -8.415 13.093 39.017 1.00 40.56 249 ARG A O 1
#

Foldseek 3Di:
DLVVVCVVLVHDPPQPSDLVSLLVVLLCQLQVVDSHDPVDQAEEAEEEPLQVVCVVPVVVSLSNQQSNLVSCVVSVVVVHHYYYHYDDPDDPRDARVNHDDDDDDPPPPPQPPFAKDALLKKKKKKFKAWDAPVVVVVLVVLCVVQCCVLQVVFADKDKDDKDFDDPVVQVVCCVVDPDHRDPPTGIIIIMMMHGHIDTPSVSVVVVVVSCVVVVNDTPDMDMDIGDGPDPVRVVVCVRPPRSDDPVPD

Nearest PDB structures (foldseek):
  3j7p-assembly1_SU  TM=4.130E-01  e=1.048E-01  Sus scrofa
  7q0f-assembly1_V  TM=3.816E-01  e=1.944E-01  Candida albicans SC5314
  7oyb-assembly1_U2  TM=3.121E-01  e=1.427E-01  Danio rerio
  3j6y-assembly1_20  TM=3.382E-01  e=5.224E-01  Saccharomyces cerevisiae W303
  6k4k-assembly1_A  TM=3.380E-01  e=9.110E-01  Legionella pneumophila subsp. pneumophila str. Philadelphia 1